Protein AF-0000000084551041 (afdb_homodimer)

Nearest PDB structures (foldseek):
  6t68-assembly1_B  TM=9.431E-01  e=1.988E-16  Trypanosoma brucei
  6t69-assembly1_A-2  TM=9.648E-01  e=5.785E-16  Toxoplasma gondii VEG
  8j07-assembly1_d  TM=9.384E-01  e=2.462E-16  Homo sapiens
  7jrj-assembly1_F  TM=8.925E-01  e=9.123E-12  Chlamydomonas reinhardtii
  7sqc-assembly1_7K  TM=9.530E-01  e=6.238E-11  Chlamydomonas reinhardtii

Structure (mmCIF, N/CA/C/O backbone):
data_AF-0000000084551041-model_v1
#
loop_
_entity.id
_entity.type
_entity.pdbx_description
1 polymer 'MORN repeat family protein'
#
loop_
_atom_site.group_PDB
_atom_site.id
_atom_site.type_symbol
_atom_site.label_atom_id
_atom_site.label_alt_id
_atom_site.label_comp_id
_atom_site.label_asym_id
_atom_site.label_entity_id
_atom_site.label_seq_id
_atom_site.pdbx_PDB_ins_code
_atom_site.Cartn_x
_atom_site.Cartn_y
_atom_site.Cartn_z
_atom_site.occupancy
_atom_site.B_iso_or_equiv
_atom_site.auth_seq_id
_atom_site.auth_comp_id
_atom_site.auth_asym_id
_atom_site.auth_atom_id
_atom_site.pdbx_PDB_model_num
ATOM 1 N N . MET A 1 1 ? 14.016 3.189 -18 1 44.22 1 MET A N 1
ATOM 2 C CA . MET A 1 1 ? 13.125 2.9 -16.875 1 44.22 1 MET A CA 1
ATOM 3 C C . MET A 1 1 ? 12.859 4.156 -16.047 1 44.22 1 MET A C 1
ATOM 5 O O . MET A 1 1 ? 13.789 4.891 -15.711 1 44.22 1 MET A O 1
ATOM 9 N N . LYS A 1 2 ? 11.75 4.738 -16.266 1 51.03 2 LYS A N 1
ATOM 10 C CA . LYS A 1 2 ? 11.492 6.113 -15.844 1 51.03 2 LYS A CA 1
ATOM 11 C C . LYS A 1 2 ? 11.688 6.27 -14.336 1 51.03 2 LYS A C 1
ATOM 13 O O . LYS A 1 2 ? 11.148 5.484 -13.555 1 51.03 2 LYS A O 1
ATOM 18 N N . ASN A 1 3 ? 12.75 6.918 -13.883 1 67.25 3 ASN A N 1
ATOM 19 C CA . ASN A 1 3 ? 13.023 7.297 -12.5 1 67.25 3 ASN A CA 1
ATOM 20 C C . ASN A 1 3 ? 11.805 7.945 -11.844 1 67.25 3 ASN A C 1
ATOM 22 O O . ASN A 1 3 ? 11.141 8.789 -12.453 1 67.25 3 ASN A O 1
ATOM 26 N N . ILE A 1 4 ? 11.406 7.289 -10.789 1 80.5 4 ILE A N 1
ATOM 27 C CA . ILE A 1 4 ? 10.258 7.895 -10.117 1 80.5 4 ILE A CA 1
ATOM 28 C C . ILE A 1 4 ? 10.648 9.266 -9.578 1 80.5 4 ILE A C 1
ATOM 30 O O . ILE A 1 4 ? 11.75 9.453 -9.055 1 80.5 4 ILE A O 1
ATOM 34 N N . ASN A 1 5 ? 9.867 10.234 -9.914 1 86 5 ASN A N 1
ATOM 35 C CA . ASN A 1 5 ? 10.055 11.594 -9.422 1 86 5 ASN A CA 1
ATOM 36 C C . ASN A 1 5 ? 9.148 11.891 -8.227 1 86 5 ASN A C 1
ATOM 38 O O . ASN A 1 5 ? 7.93 11.945 -8.375 1 86 5 ASN A O 1
ATOM 42 N N . ILE A 1 6 ? 9.789 12.016 -7.121 1 89.75 6 ILE A N 1
ATOM 43 C CA . ILE A 1 6 ? 9.062 12.391 -5.918 1 89.75 6 ILE A CA 1
ATOM 44 C C . ILE A 1 6 ? 9.227 13.883 -5.656 1 89.75 6 ILE A C 1
ATOM 46 O O . ILE A 1 6 ? 10.352 14.383 -5.578 1 89.75 6 ILE A O 1
ATOM 50 N N . LYS A 1 7 ? 8.156 14.539 -5.531 1 88.31 7 LYS A N 1
ATOM 51 C CA . LYS A 1 7 ? 8.227 15.984 -5.309 1 88.31 7 LYS A CA 1
ATOM 52 C C . LYS A 1 7 ? 8.797 16.297 -3.93 1 88.31 7 LYS A C 1
ATOM 54 O O . LYS A 1 7 ? 8.516 15.594 -2.959 1 88.31 7 LYS A O 1
ATOM 59 N N . LYS A 1 8 ? 9.508 17.375 -3.961 1 82.25 8 LYS A N 1
ATOM 60 C CA . LYS A 1 8 ? 9.992 17.875 -2.682 1 82.25 8 LYS A CA 1
ATOM 61 C C . LYS A 1 8 ? 8.891 18.594 -1.915 1 82.25 8 LYS A C 1
ATOM 63 O O . LYS A 1 8 ? 8.086 19.328 -2.508 1 82.25 8 LYS A O 1
ATOM 68 N N . LEU A 1 9 ? 8.891 18.312 -0.681 1 82.88 9 LEU A N 1
ATOM 69 C CA . LEU A 1 9 ? 7.91 18.953 0.182 1 82.88 9 LEU A CA 1
ATOM 70 C C . LEU A 1 9 ? 8.289 20.406 0.442 1 82.88 9 LEU A C 1
ATOM 72 O O . LEU A 1 9 ? 9.477 20.734 0.552 1 82.88 9 LEU A O 1
ATOM 76 N N . THR A 1 10 ? 7.305 21.219 0.363 1 72.69 10 THR A N 1
ATOM 77 C CA . THR A 1 10 ? 7.559 22.609 0.752 1 72.69 10 THR A CA 1
ATOM 78 C C . THR A 1 10 ? 7.941 22.688 2.227 1 72.69 10 THR A C 1
ATOM 80 O O . THR A 1 10 ? 7.324 22.031 3.072 1 72.69 10 THR A O 1
ATOM 83 N N . ASP A 1 11 ? 9.078 23.266 2.477 1 64.62 11 ASP A N 1
ATOM 84 C CA . ASP A 1 11 ? 9.57 23.438 3.842 1 64.62 11 ASP A CA 1
ATOM 85 C C . ASP A 1 11 ? 8.539 24.172 4.707 1 64.62 11 ASP A C 1
ATOM 87 O O . ASP A 1 11 ? 7.984 25.188 4.297 1 64.62 11 ASP A O 1
ATOM 91 N N . THR A 1 12 ? 7.934 23.453 5.641 1 60.28 12 THR A N 1
ATOM 92 C CA . THR A 1 12 ? 6.961 24.078 6.539 1 60.28 12 THR A CA 1
ATOM 93 C C . THR A 1 12 ? 7.664 24.906 7.602 1 60.28 12 THR A C 1
ATOM 95 O O . THR A 1 12 ? 7.074 25.234 8.633 1 60.28 12 THR A O 1
ATOM 98 N N . LYS A 1 13 ? 8.852 25.297 7.504 1 62.22 13 LYS A N 1
ATOM 99 C CA . LYS A 1 13 ? 9.453 26.062 8.594 1 62.22 13 LYS A CA 1
ATOM 100 C C . LYS A 1 13 ? 8.688 27.359 8.836 1 62.22 13 LYS A C 1
ATOM 102 O O . LYS A 1 13 ? 9.203 28.453 8.57 1 62.22 13 LYS A O 1
ATOM 107 N N . LEU A 1 14 ? 7.25 27.156 8.867 1 62.12 14 LEU A N 1
ATOM 108 C CA . LEU A 1 14 ? 6.426 28.281 9.297 1 62.12 14 LEU A CA 1
ATOM 109 C C . LEU A 1 14 ? 6.547 28.516 10.797 1 62.12 14 LEU A C 1
ATOM 111 O O . LEU A 1 14 ? 6.18 27.656 11.594 1 62.12 14 LEU A O 1
ATOM 115 N N . LYS A 1 15 ? 7.707 28.891 11.234 1 56.72 15 LYS A N 1
ATOM 116 C CA . LYS A 1 15 ? 7.898 29.109 12.664 1 56.72 15 LYS A CA 1
ATOM 117 C C . LYS A 1 15 ? 7.242 30.406 13.117 1 56.72 15 LYS A C 1
ATOM 119 O O . LYS A 1 15 ? 7.344 31.438 12.438 1 56.72 15 LYS A O 1
ATOM 124 N N . LEU A 1 16 ? 6.129 30.281 14.031 1 5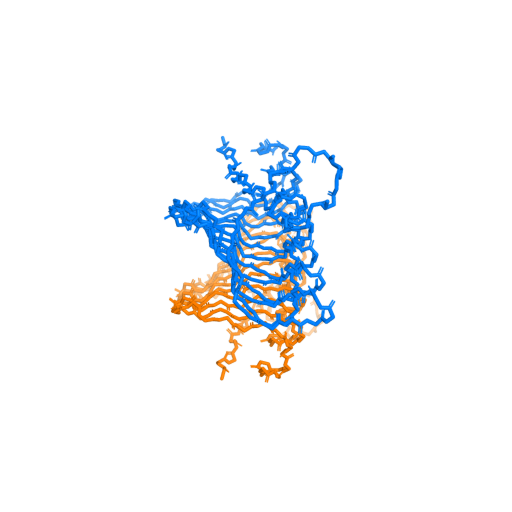3.28 16 LEU A N 1
ATOM 125 C CA . LEU A 1 16 ? 5.559 31.469 14.648 1 53.28 16 LEU A CA 1
ATOM 126 C C . LEU A 1 16 ? 6.59 32.188 15.516 1 53.28 16 LEU A C 1
ATOM 128 O O . LEU A 1 16 ? 6.488 33.375 15.75 1 53.28 16 LEU A O 1
ATOM 132 N N . THR A 1 17 ? 7.355 31.422 16.375 1 47.75 17 THR A N 1
ATOM 133 C CA . THR A 1 17 ? 8.109 32.094 17.422 1 47.75 17 THR A CA 1
ATOM 134 C C . THR A 1 17 ? 9.508 32.469 16.938 1 47.75 17 THR A C 1
ATOM 136 O O . THR A 1 17 ? 10.102 31.719 16.156 1 47.75 17 THR A O 1
ATOM 139 N N . ASN A 1 18 ? 9.812 33.781 17.062 1 41.47 18 ASN A N 1
ATOM 140 C CA . ASN A 1 18 ? 11.125 34.406 16.953 1 41.47 18 ASN A CA 1
ATOM 141 C C . ASN A 1 18 ? 12.195 33.594 17.672 1 41.47 18 ASN A C 1
ATOM 143 O O . ASN A 1 18 ? 12.945 34.125 18.484 1 41.47 18 ASN A O 1
ATOM 147 N N . ASN A 1 19 ? 12.023 32.531 18.219 1 44.88 19 ASN A N 1
ATOM 148 C CA . ASN A 1 19 ? 13.281 32.156 18.844 1 44.88 19 ASN A CA 1
ATOM 149 C C . ASN A 1 19 ? 14.438 32.156 17.859 1 44.88 19 ASN A C 1
ATOM 151 O O . ASN A 1 19 ? 14.336 31.609 16.766 1 44.88 19 ASN A O 1
ATOM 155 N N . LYS A 1 20 ? 15.375 33.125 18.062 1 43.88 20 LYS A N 1
ATOM 156 C CA . LYS A 1 20 ? 16.531 33.688 17.391 1 43.88 20 LYS A CA 1
ATOM 157 C C . LYS A 1 20 ? 17.297 32.625 16.609 1 43.88 20 LYS A C 1
ATOM 159 O O . LYS A 1 20 ? 18.422 32.875 16.172 1 43.88 20 LYS A O 1
ATOM 164 N N . LYS A 1 21 ? 17.25 31.453 16.703 1 43.34 21 LYS A N 1
ATOM 165 C CA . LYS A 1 21 ? 18.484 31.219 15.953 1 43.34 21 LYS A CA 1
ATOM 166 C C . LYS A 1 21 ? 18.406 31.844 14.562 1 43.34 21 LYS A C 1
ATOM 168 O O . LYS A 1 21 ? 19.25 32.656 14.203 1 43.34 21 LYS A O 1
ATOM 173 N N . VAL A 1 22 ? 18.844 31.188 13.406 1 41.84 22 VAL A N 1
ATOM 174 C CA . VAL A 1 22 ? 19.188 31.719 12.086 1 41.84 22 VAL A CA 1
ATOM 175 C C . VAL A 1 22 ? 17.984 32.438 11.5 1 41.84 22 VAL A C 1
ATOM 177 O O . VAL A 1 22 ? 16.859 32.281 11.977 1 41.84 22 VAL A O 1
ATOM 180 N N . GLU A 1 23 ? 18.125 33.094 10.172 1 41.5 23 GLU A N 1
ATOM 181 C CA . GLU A 1 23 ? 17.359 33.844 9.195 1 41.5 23 GLU A CA 1
ATOM 182 C C . GLU A 1 23 ? 15.961 33.25 9.023 1 41.5 23 GLU A C 1
ATOM 184 O O . GLU A 1 23 ? 15.656 32.688 7.984 1 41.5 23 GLU A O 1
ATOM 189 N N . GLU A 1 24 ? 15.555 32.562 10.023 1 47.88 24 GLU A N 1
ATOM 190 C CA . GLU A 1 24 ? 14.344 31.844 9.633 1 47.88 24 GLU A CA 1
ATOM 191 C C . GLU A 1 24 ? 13.164 32.781 9.461 1 47.88 24 GLU A C 1
ATOM 193 O O . GLU A 1 24 ? 13.086 33.812 10.141 1 47.88 24 GLU A O 1
ATOM 198 N N . HIS A 1 25 ? 12.492 32.812 8.328 1 48.62 25 HIS A N 1
ATOM 199 C CA . HIS A 1 25 ? 11.422 33.656 7.797 1 48.62 25 HIS A CA 1
ATOM 200 C C . HIS A 1 25 ? 10.32 33.844 8.828 1 48.62 25 HIS A C 1
ATOM 202 O O . HIS A 1 25 ? 9.703 32.875 9.281 1 48.62 25 HIS A O 1
ATOM 208 N N . VAL A 1 26 ? 10.617 34.719 9.852 1 54.28 26 VAL A N 1
ATOM 209 C CA . VAL A 1 26 ? 9.562 35.156 10.75 1 54.28 26 VAL A CA 1
ATOM 210 C C . VAL A 1 26 ? 8.305 35.5 9.945 1 54.28 26 VAL A C 1
ATOM 212 O O . VAL A 1 26 ? 8.352 36.344 9.047 1 54.28 26 VAL A O 1
ATOM 215 N N . HIS A 1 27 ? 7.391 34.531 9.688 1 61.59 27 HIS A N 1
ATOM 216 C CA . HIS A 1 27 ? 6.191 34.844 8.93 1 61.59 27 HIS A CA 1
ATOM 217 C C . HIS A 1 27 ? 5.172 35.594 9.781 1 61.59 27 HIS A C 1
ATOM 219 O O . HIS A 1 27 ? 4.938 35.219 10.938 1 61.59 27 HIS A O 1
ATOM 225 N N . THR A 1 28 ? 4.82 36.875 9.539 1 77.25 28 THR A N 1
ATOM 226 C CA . THR A 1 28 ? 3.779 37.719 10.094 1 77.25 28 THR A CA 1
ATOM 227 C C . THR A 1 28 ? 2.398 37.25 9.648 1 77.25 28 THR A C 1
ATOM 229 O O . THR A 1 28 ? 2.271 36.562 8.625 1 77.25 28 THR A O 1
ATOM 232 N N . GLY A 1 29 ? 1.477 37.281 10.688 1 87.25 29 GLY A N 1
ATOM 233 C CA . GLY A 1 29 ? 0.093 36.938 10.398 1 87.25 29 GLY A CA 1
ATOM 234 C C . GLY A 1 29 ? -0.854 37.281 11.539 1 87.25 29 GLY A C 1
ATOM 235 O O . GLY A 1 29 ? -0.515 38.062 12.43 1 87.25 29 GLY A O 1
ATOM 236 N N . VAL A 1 30 ? -2.045 36.906 11.328 1 92.56 30 VAL A N 1
ATOM 237 C CA . VAL A 1 30 ? -3.096 37.156 12.312 1 92.56 30 VAL A CA 1
ATOM 238 C C . VAL A 1 30 ? -3.588 35.812 12.875 1 92.56 30 VAL A C 1
ATOM 240 O O . VAL A 1 30 ? -3.811 34.875 12.133 1 92.56 30 VAL A O 1
ATOM 243 N N . TYR A 1 31 ? -3.604 35.781 14.156 1 93.56 31 TYR A N 1
ATOM 244 C CA . TYR A 1 31 ? -4.109 34.594 14.844 1 93.56 31 TYR A CA 1
ATOM 245 C C . TYR A 1 31 ? -5.48 34.875 15.453 1 93.56 31 TYR A C 1
ATOM 247 O O . TYR A 1 31 ? -5.719 35.938 16.031 1 93.56 31 TYR A O 1
ATOM 255 N N . GLU A 1 32 ? -6.445 34.031 15.266 1 96.56 32 GLU A N 1
ATOM 256 C CA . GLU A 1 32 ? -7.75 34 15.922 1 96.56 32 GLU A CA 1
ATOM 257 C C . GLU A 1 32 ? -8.008 32.656 16.578 1 96.56 32 GLU A C 1
ATOM 259 O O . GLU A 1 32 ? -8.133 31.641 15.891 1 96.56 32 GLU A O 1
ATOM 264 N N . GLY A 1 33 ? -8.047 32.656 17.875 1 96.88 33 GLY A N 1
ATOM 265 C CA . GLY A 1 33 ? -8.297 31.406 18.562 1 96.88 33 GLY A CA 1
ATOM 266 C C . GLY A 1 33 ? -7.988 31.469 20.047 1 96.88 33 GLY A C 1
ATOM 267 O O . GLY A 1 33 ? -7.922 32.562 20.625 1 96.88 33 GLY A O 1
ATOM 268 N N . GLU A 1 34 ? -7.859 30.359 20.641 1 96.5 34 GLU A N 1
ATOM 269 C CA . GLU A 1 34 ? -7.656 30.25 22.094 1 96.5 34 GLU A CA 1
ATOM 270 C C . GLU A 1 34 ? -6.207 30.531 22.469 1 96.5 34 GLU A C 1
ATOM 272 O O . GLU A 1 34 ? -5.297 30.328 21.656 1 96.5 34 GLU A O 1
ATOM 277 N N . ARG A 1 35 ? -6.02 31.047 23.641 1 95.12 35 ARG A N 1
ATOM 278 C CA . ARG A 1 35 ? -4.699 31.297 24.203 1 95.12 35 ARG A CA 1
ATOM 279 C C . ARG A 1 35 ? -4.621 30.797 25.641 1 95.12 35 ARG A C 1
ATOM 281 O O . ARG A 1 35 ? -5.641 30.703 26.328 1 95.12 35 ARG A O 1
ATOM 288 N N . LYS A 1 36 ? -3.477 30.5 25.969 1 96.06 36 LYS A N 1
ATOM 289 C CA . LYS A 1 36 ? -3.18 30.094 27.344 1 96.06 36 LYS A CA 1
ATOM 290 C C . LYS A 1 36 ? -1.846 30.688 27.812 1 96.06 36 LYS A C 1
ATOM 292 O O . LYS A 1 36 ? -0.821 30.5 27.141 1 96.06 36 LYS A O 1
ATOM 297 N N . ASP A 1 37 ? -1.912 31.422 28.938 1 95.25 37 ASP A N 1
ATOM 298 C CA . ASP A 1 37 ? -0.723 32.031 29.531 1 95.25 37 ASP A CA 1
ATOM 299 C C . ASP A 1 37 ? 0.022 32.875 28.5 1 95.25 37 ASP A C 1
ATOM 301 O O . ASP A 1 37 ? 1.242 32.781 28.359 1 95.25 37 ASP A O 1
ATOM 305 N N . GLY A 1 38 ? -0.698 33.594 27.625 1 93.19 38 GLY A N 1
ATOM 306 C CA . GLY A 1 38 ? -0.142 34.531 26.672 1 93.19 38 GLY A CA 1
ATOM 307 C C . GLY A 1 38 ? 0.347 33.875 25.391 1 93.19 38 GLY A C 1
ATOM 308 O O . GLY A 1 38 ? 0.769 34.594 24.469 1 93.19 38 GLY A O 1
ATOM 309 N N . LYS A 1 39 ? 0.163 32.625 25.375 1 94.38 39 LYS A N 1
ATOM 310 C CA . LYS A 1 39 ? 0.635 31.891 24.188 1 94.38 39 LYS A CA 1
ATOM 311 C C . LYS A 1 39 ? -0.534 31.328 23.391 1 94.38 39 LYS A C 1
ATOM 313 O O . LYS A 1 39 ? -1.604 31.062 23.938 1 94.38 39 LYS A O 1
ATOM 318 N N . ILE A 1 40 ? -0.31 31.234 22.109 1 92.5 40 ILE A N 1
ATOM 319 C CA . ILE A 1 40 ? -1.308 30.578 21.266 1 92.5 40 ILE A CA 1
ATOM 320 C C . ILE A 1 40 ? -1.493 29.125 21.703 1 92.5 40 ILE A C 1
ATOM 322 O O . ILE A 1 40 ? -0.516 28.406 21.906 1 92.5 40 ILE A O 1
ATOM 326 N N . HIS A 1 41 ? -2.639 28.641 21.984 1 96 41 HIS A N 1
ATOM 327 C CA . HIS A 1 41 ? -2.984 27.328 22.516 1 96 41 HIS A CA 1
ATOM 328 C C . HIS A 1 41 ? -4.426 26.969 22.188 1 96 41 HIS A C 1
ATOM 330 O O . HIS A 1 41 ? -5.277 27.844 22.047 1 96 41 HIS A O 1
ATOM 336 N N . GLY A 1 42 ? -4.633 25.609 22.094 1 97.06 42 GLY A N 1
ATOM 337 C CA . GLY A 1 42 ? -5.98 25.172 21.766 1 97.06 42 GLY A CA 1
ATOM 338 C C . GLY A 1 42 ? -6.293 25.266 20.281 1 97.06 42 GLY A C 1
ATOM 339 O O . GLY A 1 42 ? -5.414 25.062 19.438 1 97.06 42 GLY A O 1
ATOM 340 N N . TYR A 1 43 ? -7.551 25.422 19.953 1 97.5 43 TYR A N 1
ATOM 341 C CA . TYR A 1 43 ? -7.957 25.469 18.562 1 97.5 43 TYR A CA 1
ATOM 342 C C . TYR A 1 43 ? -7.941 26.906 18.031 1 97.5 43 TYR A C 1
ATOM 344 O O . TYR A 1 43 ? -8.359 27.828 18.734 1 97.5 43 TYR A O 1
ATOM 352 N N . GLY A 1 44 ? -7.441 27.125 16.781 1 97.31 44 GLY A N 1
ATOM 353 C CA . GLY A 1 44 ? -7.406 28.469 16.219 1 97.31 44 GLY A CA 1
ATOM 354 C C . GLY A 1 44 ? -6.973 28.484 14.766 1 97.31 44 GLY A C 1
ATOM 355 O O . GLY A 1 44 ? -6.676 27.438 14.188 1 97.31 44 GLY A O 1
ATOM 356 N N . THR A 1 45 ? -7.047 29.609 14.234 1 97.12 45 THR A N 1
ATOM 357 C CA . THR A 1 45 ? -6.668 29.859 12.852 1 97.12 45 THR A CA 1
ATOM 358 C C . THR A 1 45 ? -5.547 30.891 12.773 1 97.12 45 THR A C 1
ATOM 360 O O . THR A 1 45 ? -5.633 31.953 13.391 1 97.12 45 THR A O 1
ATOM 363 N N . TYR A 1 46 ? -4.484 30.531 12.156 1 94.75 46 TYR A N 1
ATOM 364 C CA . TYR A 1 46 ? -3.443 31.5 11.828 1 94.75 46 TYR A CA 1
ATOM 365 C C . TYR A 1 46 ? -3.406 31.781 10.328 1 94.75 46 TYR A C 1
ATOM 367 O O . TYR A 1 46 ? -3.258 30.859 9.531 1 94.75 46 TYR A O 1
ATOM 375 N N . THR A 1 47 ? -3.582 33 10.008 1 94.69 47 THR A N 1
ATOM 376 C CA . THR A 1 47 ? -3.484 33.406 8.617 1 94.69 47 THR A CA 1
ATOM 377 C C . THR A 1 47 ? -2.203 34.219 8.383 1 94.69 47 THR A C 1
ATOM 379 O O . THR A 1 47 ? -2.047 35.312 8.914 1 94.69 47 THR A O 1
ATOM 382 N N . TYR A 1 48 ? -1.349 33.656 7.594 1 89.5 48 TYR A N 1
ATOM 383 C CA . TYR A 1 48 ? -0.075 34.312 7.293 1 89.5 48 TYR A CA 1
ATOM 384 C C . TYR A 1 48 ? -0.25 35.406 6.238 1 89.5 48 TYR A C 1
ATOM 386 O O . TYR A 1 48 ? -1.183 35.344 5.434 1 89.5 48 TYR A O 1
ATOM 394 N N . THR A 1 49 ? 0.698 36.312 6.258 1 88.69 49 THR A N 1
ATOM 395 C CA . THR A 1 49 ? 0.601 37.438 5.34 1 88.69 49 THR A CA 1
ATOM 396 C C . THR A 1 49 ? 0.777 36.969 3.895 1 88.69 49 THR A C 1
ATOM 398 O O . THR A 1 49 ? 0.266 37.625 2.971 1 88.69 49 THR A O 1
ATOM 401 N N . ASN A 1 50 ? 1.46 35.906 3.664 1 86.88 50 ASN A N 1
ATOM 402 C CA . ASN A 1 50 ? 1.7 35.406 2.309 1 86.88 50 ASN A CA 1
ATOM 403 C C . ASN A 1 50 ? 0.514 34.594 1.781 1 86.88 50 ASN A C 1
ATOM 405 O O . ASN A 1 50 ? 0.549 34.094 0.655 1 86.88 50 ASN A O 1
ATOM 409 N N . GLY A 1 51 ? -0.452 34.438 2.602 1 90.25 51 GLY A N 1
ATOM 410 C CA . GLY A 1 51 ? -1.648 33.75 2.152 1 90.25 51 GLY A CA 1
ATOM 411 C C . GLY A 1 51 ? -1.753 32.344 2.686 1 90.25 51 GLY A C 1
ATOM 412 O O . GLY A 1 51 ? -2.809 31.703 2.588 1 90.25 51 GLY A O 1
ATOM 413 N N . THR A 1 52 ? -0.698 31.875 3.289 1 92.62 52 THR A N 1
ATOM 414 C CA . THR A 1 52 ? -0.731 30.578 3.932 1 92.62 52 THR A CA 1
ATOM 415 C C . THR A 1 52 ? -1.616 30.594 5.172 1 92.62 52 THR A C 1
ATOM 417 O O . THR A 1 52 ? -1.645 31.594 5.898 1 92.62 52 THR A O 1
ATOM 420 N N . LYS A 1 53 ? -2.369 29.484 5.375 1 94.69 53 LYS A N 1
ATOM 421 C CA . LYS A 1 53 ? -3.309 29.453 6.492 1 94.69 53 LYS A CA 1
ATOM 422 C C . LYS A 1 53 ? -3.244 28.125 7.23 1 94.69 53 LYS A C 1
ATOM 424 O O . LYS A 1 53 ? -3.227 27.062 6.602 1 94.69 53 LYS A O 1
ATOM 429 N N . TYR A 1 54 ? -3.125 28.25 8.539 1 95.38 54 TYR A N 1
ATOM 430 C CA . TYR A 1 54 ? -3.229 27.047 9.367 1 95.38 54 TYR A CA 1
ATOM 431 C C . TYR A 1 54 ? -4.48 27.094 10.234 1 95.38 54 TYR A C 1
ATOM 433 O O . TYR A 1 54 ? -4.738 28.094 10.906 1 95.38 54 TYR A O 1
ATOM 441 N N . VAL A 1 55 ? -5.309 26.094 10.164 1 96.44 55 VAL A N 1
ATOM 442 C CA . VAL A 1 55 ? -6.477 25.906 11.016 1 96.44 55 VAL A CA 1
ATOM 443 C C . VAL A 1 55 ? -6.344 24.609 11.797 1 96.44 55 VAL A C 1
ATOM 445 O O . VAL A 1 55 ? -6.273 23.516 11.211 1 96.44 55 VAL A O 1
ATOM 448 N N . GLY A 1 56 ? -6.285 24.734 13.102 1 96.56 56 GLY A N 1
ATOM 449 C CA . GLY A 1 56 ? -6.148 23.531 13.898 1 96.56 56 GLY A CA 1
ATOM 450 C C . GLY A 1 56 ? -5.688 23.812 15.32 1 96.56 56 GLY A C 1
ATOM 451 O O . GLY A 1 56 ? -5.914 24.891 15.852 1 96.56 56 GLY A O 1
ATOM 452 N N . TYR A 1 57 ? -5.164 22.797 15.898 1 97.06 57 TYR A N 1
ATOM 453 C CA . TYR A 1 57 ? -4.777 22.875 17.297 1 97.06 57 TYR A CA 1
ATOM 454 C C . TYR A 1 57 ? -3.363 23.422 17.453 1 97.06 57 TYR A C 1
ATOM 456 O O . TYR A 1 57 ? -2.496 23.141 16.609 1 97.06 57 TYR A O 1
ATOM 464 N N . TRP A 1 58 ? -3.191 24.156 18.469 1 95.81 58 TRP A N 1
ATOM 465 C CA . TRP A 1 58 ? -1.922 24.766 18.828 1 95.81 58 TRP A CA 1
ATOM 466 C C . TRP A 1 58 ? -1.517 24.391 20.25 1 95.81 58 TRP A C 1
ATOM 468 O O . TRP A 1 58 ? -2.373 24.156 21.094 1 95.81 58 TRP A O 1
ATOM 478 N N . LYS A 1 59 ? -0.2 24.359 20.453 1 96.31 59 LYS A N 1
ATOM 479 C CA . LYS A 1 59 ? 0.382 24.188 21.781 1 96.31 59 LYS A CA 1
ATOM 480 C C . LYS A 1 59 ? 1.643 25.047 21.938 1 96.31 59 LYS A C 1
ATOM 482 O O . LYS A 1 59 ? 2.594 24.891 21.156 1 96.31 59 LYS A O 1
ATOM 487 N N . GLU A 1 60 ? 1.597 25.969 22.891 1 93.75 60 GLU A N 1
ATOM 488 C CA . GLU A 1 60 ? 2.752 26.812 23.203 1 93.75 60 GLU A CA 1
ATOM 489 C C . GLU A 1 60 ? 3.299 27.484 21.953 1 93.75 60 GLU A C 1
ATOM 491 O O . GLU A 1 60 ? 4.488 27.391 21.656 1 93.75 60 GLU A O 1
ATOM 496 N N . ASN A 1 61 ? 2.463 28.031 21.172 1 92.06 61 ASN A N 1
ATOM 497 C CA . ASN A 1 61 ? 2.76 28.844 20 1 92.06 61 ASN A CA 1
ATOM 498 C C . ASN A 1 61 ? 3.158 27.984 18.812 1 92.06 61 ASN A C 1
ATOM 500 O O . ASN A 1 61 ? 3.658 28.484 17.797 1 92.06 61 ASN A O 1
ATOM 504 N N . THR A 1 62 ? 2.969 26.641 18.891 1 93.38 62 THR A N 1
ATOM 505 C CA . THR A 1 62 ? 3.316 25.781 17.781 1 93.38 62 THR A CA 1
ATOM 506 C C . THR A 1 62 ? 2.092 25.016 17.281 1 93.38 62 THR A C 1
ATOM 508 O O . THR A 1 62 ? 1.188 24.703 18.062 1 93.38 62 THR A O 1
ATOM 511 N N . MET A 1 63 ? 2.088 24.766 15.969 1 93.94 63 MET A N 1
ATOM 512 C CA . MET A 1 63 ? 1.092 23.828 15.453 1 93.94 63 MET A CA 1
ATOM 513 C C . MET A 1 63 ? 1.236 22.469 16.109 1 93.94 63 MET A C 1
ATOM 515 O O . MET A 1 63 ? 2.338 21.906 16.156 1 93.94 63 MET A O 1
ATOM 519 N N . HIS A 1 64 ? 0.249 21.906 16.641 1 95.38 64 HIS A N 1
ATOM 520 C CA . HIS A 1 64 ? 0.257 20.672 17.406 1 95.38 64 HIS A CA 1
ATOM 521 C C . HIS A 1 64 ? -1.104 19.984 17.359 1 95.38 64 HIS A C 1
ATOM 523 O O . HIS A 1 64 ? -2.143 20.656 17.422 1 95.38 64 HIS A O 1
ATOM 529 N N . GLY A 1 65 ? -1.044 18.625 17.375 1 95.25 65 GLY A N 1
ATOM 530 C CA . GLY A 1 65 ? -2.303 17.906 17.219 1 95.25 65 GLY A CA 1
ATOM 531 C C . GLY A 1 65 ? -2.797 17.859 15.789 1 95.25 65 GLY A C 1
ATOM 532 O O . GLY A 1 65 ? -2.002 17.719 14.859 1 95.25 65 GLY A O 1
ATOM 533 N N . GLU A 1 66 ? -4.086 17.922 15.633 1 94.88 66 GLU A N 1
ATOM 534 C CA . GLU A 1 66 ? -4.641 17.844 14.289 1 94.88 66 GLU A CA 1
ATOM 535 C C . GLU A 1 66 ? -4.832 19.234 13.688 1 94.88 66 GLU A C 1
ATOM 537 O O . GLU A 1 66 ? -5.219 20.172 14.391 1 94.88 66 GLU A O 1
ATOM 542 N N . GLY A 1 67 ? -4.59 19.328 12.375 1 95.25 67 GLY A N 1
ATOM 543 C CA . GLY A 1 67 ? -4.789 20.609 11.727 1 95.25 67 GLY A CA 1
ATOM 544 C C . GLY A 1 67 ? -4.613 20.547 10.219 1 95.25 67 GLY A C 1
ATOM 545 O O . GLY A 1 67 ? -4.184 19.516 9.68 1 95.25 67 GLY A O 1
ATOM 546 N N . THR A 1 68 ? -5 21.594 9.617 1 95.12 68 THR A N 1
ATOM 547 C CA . THR A 1 68 ? -4.883 21.766 8.172 1 95.12 68 THR A CA 1
ATOM 548 C C . THR A 1 68 ? -4.02 22.984 7.844 1 95.12 68 THR A C 1
ATOM 550 O O . THR A 1 68 ? -4.281 24.078 8.328 1 95.12 68 THR A O 1
ATOM 553 N N . LEU A 1 69 ? -3.035 22.781 7.102 1 95.5 69 LEU A N 1
ATOM 554 C CA . LEU A 1 69 ? -2.232 23.875 6.543 1 95.5 69 LEU A CA 1
ATOM 555 C C . LEU A 1 69 ? -2.463 24 5.039 1 95.5 69 LEU A C 1
ATOM 557 O O . LEU A 1 69 ? -2.262 23.031 4.293 1 95.5 69 LEU A O 1
ATOM 561 N N . THR A 1 70 ? -2.859 25.109 4.664 1 95 70 THR A N 1
ATOM 562 C CA . THR A 1 70 ? -3.047 25.422 3.252 1 95 70 THR A CA 1
ATOM 563 C C . THR A 1 70 ? -2.074 26.516 2.803 1 95 70 THR A C 1
ATOM 565 O O . THR A 1 70 ? -2.131 27.641 3.289 1 95 70 THR A O 1
ATOM 568 N N . TRP A 1 71 ? -1.223 26.172 1.842 1 93.5 71 TRP A N 1
ATOM 569 C CA . TRP A 1 71 ? -0.248 27.141 1.333 1 93.5 71 TRP A CA 1
ATOM 570 C C . TRP A 1 71 ? -0.873 28.031 0.273 1 93.5 71 TRP A C 1
ATOM 572 O O . TRP A 1 71 ? -1.876 27.672 -0.346 1 93.5 71 TRP A O 1
ATOM 582 N N . ALA A 1 72 ? -0.251 29.141 0.107 1 90.62 72 ALA A N 1
ATOM 583 C CA . ALA A 1 72 ? -0.743 30.125 -0.861 1 90.62 72 ALA A CA 1
ATOM 584 C C . ALA A 1 72 ? -0.787 29.531 -2.266 1 90.62 72 ALA A C 1
ATOM 586 O O . ALA A 1 72 ? -1.666 29.859 -3.062 1 90.62 72 ALA A O 1
ATOM 587 N N . ASN A 1 73 ? 0.132 28.656 -2.578 1 91.81 73 ASN A N 1
ATOM 588 C CA . ASN A 1 73 ? 0.227 28.078 -3.914 1 91.81 73 ASN A CA 1
ATOM 589 C C . ASN A 1 73 ? -0.785 26.953 -4.109 1 91.81 73 ASN A C 1
ATOM 591 O O . ASN A 1 73 ? -0.833 26.328 -5.176 1 91.81 73 ASN A O 1
ATOM 595 N N . GLY A 1 74 ? -1.492 26.625 -3.104 1 93.19 74 GLY A N 1
ATOM 596 C CA . GLY A 1 74 ? -2.551 25.641 -3.242 1 93.19 74 GLY A CA 1
ATOM 597 C C . GLY A 1 74 ? -2.186 24.281 -2.658 1 93.19 74 GLY A C 1
ATOM 598 O O . GLY A 1 74 ? -3.035 23.406 -2.555 1 93.19 74 GLY A O 1
ATOM 599 N N . GLU A 1 75 ? -0.961 24.094 -2.238 1 94.5 75 GLU A N 1
ATOM 600 C CA . GLU A 1 75 ? -0.603 22.891 -1.503 1 94.5 75 GLU A CA 1
ATOM 601 C C . GLU A 1 75 ? -1.321 22.828 -0.158 1 94.5 75 GLU A C 1
ATOM 603 O O . GLU A 1 75 ? -1.628 23.859 0.436 1 94.5 75 GLU A O 1
ATOM 608 N N . LYS A 1 76 ? -1.535 21.609 0.247 1 94.12 76 LYS A N 1
ATOM 609 C CA . LYS A 1 76 ? -2.301 21.453 1.479 1 94.12 76 LYS A CA 1
ATOM 610 C C . LYS A 1 76 ? -1.842 20.219 2.248 1 94.12 76 LYS A C 1
ATOM 612 O O . LYS A 1 76 ? -1.573 19.172 1.651 1 94.12 76 LYS A O 1
ATOM 617 N N . TYR A 1 77 ? -1.76 20.406 3.537 1 95.38 77 TYR A N 1
ATOM 618 C CA . TYR A 1 77 ? -1.536 19.281 4.434 1 95.38 77 TYR A CA 1
ATOM 619 C C . TYR A 1 77 ? -2.635 19.188 5.488 1 95.38 77 TYR A C 1
ATOM 621 O O . TYR A 1 77 ? -2.938 20.188 6.156 1 95.38 77 TYR A O 1
ATOM 629 N N . ILE A 1 78 ? -3.229 18.062 5.582 1 94.75 78 ILE A N 1
ATOM 630 C CA . ILE A 1 78 ? -4.207 17.75 6.617 1 94.75 78 ILE A CA 1
ATOM 631 C C . ILE A 1 78 ? -3.721 16.562 7.445 1 94.75 78 ILE A C 1
ATOM 633 O O . ILE A 1 78 ? -3.49 15.484 6.906 1 94.75 78 ILE A O 1
ATOM 637 N N . GLY A 1 79 ? -3.545 16.812 8.773 1 95.12 79 GLY A N 1
ATOM 638 C CA . GLY A 1 79 ? -3.072 15.695 9.594 1 95.12 79 GLY A CA 1
ATOM 639 C C . GLY A 1 79 ? -2.564 16.141 10.953 1 95.12 79 GLY A C 1
ATOM 640 O O . GLY A 1 79 ? -3.01 17.156 11.492 1 95.12 79 GLY A O 1
ATOM 641 N N . SER A 1 80 ? -1.733 15.258 11.445 1 95.88 80 SER A N 1
ATOM 642 C CA . SER A 1 80 ? -1.207 15.508 12.781 1 95.88 80 SER A CA 1
ATOM 643 C C . SER A 1 80 ? 0.06 16.359 12.727 1 95.88 80 SER A C 1
ATOM 645 O O . SER A 1 80 ? 0.856 16.234 11.797 1 95.88 80 SER A O 1
ATOM 647 N N . TRP A 1 81 ? 0.192 17.172 13.711 1 95.5 81 TRP A N 1
ATOM 648 C CA . TRP A 1 81 ? 1.337 18.062 13.875 1 95.5 81 TRP A CA 1
ATOM 649 C C . TRP A 1 81 ? 1.988 17.875 15.242 1 95.5 81 TRP A C 1
ATOM 651 O O . TRP A 1 81 ? 1.305 17.578 16.234 1 95.5 81 TRP A O 1
ATOM 661 N N . LYS A 1 82 ? 3.25 18.016 15.25 1 95.5 82 LYS A N 1
ATOM 662 C CA . LYS A 1 82 ? 4.031 18.062 16.484 1 95.5 82 LYS A CA 1
ATOM 663 C C . LYS A 1 82 ? 5.117 19.125 16.406 1 95.5 82 LYS A C 1
ATOM 665 O O . LYS A 1 82 ? 6.051 19.016 15.609 1 95.5 82 LYS A O 1
ATOM 670 N N . ASP A 1 83 ? 4.934 20.188 17.188 1 93 83 ASP A N 1
ATOM 671 C CA . ASP A 1 83 ? 5.906 21.266 17.266 1 93 83 ASP A CA 1
ATOM 672 C C . ASP A 1 83 ? 6.199 21.844 15.875 1 93 83 ASP A C 1
ATOM 674 O O . ASP A 1 83 ? 7.359 21.953 15.469 1 93 83 ASP A O 1
ATOM 678 N N . ASP A 1 84 ? 5.168 22.094 15.125 1 92.31 84 ASP A N 1
ATOM 679 C CA . ASP A 1 84 ? 5.168 22.781 13.844 1 92.31 84 ASP A CA 1
ATOM 680 C C . ASP A 1 84 ? 5.574 21.844 12.711 1 92.31 84 ASP A C 1
ATOM 682 O O . ASP A 1 84 ? 5.77 22.281 11.578 1 92.31 84 ASP A O 1
ATOM 686 N N . GLU A 1 85 ? 5.766 20.594 13.016 1 94.19 85 GLU A N 1
ATOM 687 C CA . GLU A 1 85 ? 6.164 19.641 11.984 1 94.19 85 GLU A CA 1
ATOM 688 C C . GLU A 1 85 ? 5.074 18.594 11.742 1 94.19 85 GLU A C 1
ATOM 690 O O . GLU A 1 85 ? 4.402 18.156 12.68 1 94.19 85 GLU A O 1
ATOM 695 N N . LYS A 1 86 ? 4.984 18.234 10.516 1 95.12 86 LYS A N 1
ATOM 696 C CA . LYS A 1 86 ? 4.062 17.141 10.211 1 95.12 86 LYS A CA 1
ATOM 697 C C . LYS A 1 86 ? 4.453 15.867 10.953 1 95.12 86 LYS A C 1
ATOM 699 O O . LYS A 1 86 ? 5.637 15.531 11.047 1 95.12 86 LYS A O 1
ATOM 704 N N . TYR A 1 87 ? 3.504 15.164 11.453 1 95.56 87 TYR A N 1
ATOM 705 C CA . TYR A 1 87 ? 3.717 14.008 12.32 1 95.56 87 TYR A CA 1
ATOM 706 C C . TYR A 1 87 ? 2.537 13.047 12.25 1 95.56 87 TYR A C 1
ATOM 708 O O . TYR A 1 87 ? 1.401 13.469 12.008 1 95.56 87 TYR A O 1
ATOM 716 N N . GLY A 1 88 ? 2.848 11.773 12.43 1 95.69 88 GLY A N 1
ATOM 717 C CA . GLY A 1 88 ? 1.747 10.82 12.461 1 95.69 88 GLY A CA 1
ATOM 718 C C . GLY A 1 88 ? 1.122 10.594 11.094 1 95.69 88 GLY A C 1
ATOM 719 O O . GLY A 1 88 ? 1.829 10.359 10.117 1 95.69 88 GLY A O 1
ATOM 720 N N . TYR A 1 89 ? -0.179 10.625 11.078 1 96.31 89 TYR A N 1
ATOM 721 C CA . TYR A 1 89 ? -0.893 10.398 9.828 1 96.31 89 TYR A CA 1
ATOM 722 C C .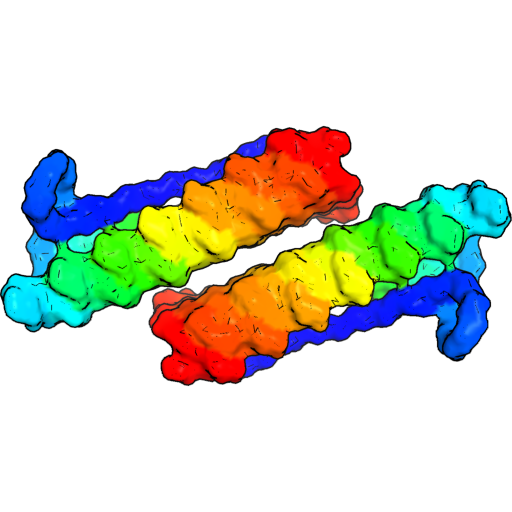 TYR A 1 89 ? -1.269 11.727 9.164 1 96.31 89 TYR A C 1
ATOM 724 O O . TYR A 1 89 ? -1.637 12.68 9.852 1 96.31 89 TYR A O 1
ATOM 732 N N . GLY A 1 90 ? -1.245 11.703 7.824 1 95.25 90 GLY A N 1
ATOM 733 C CA . GLY A 1 90 ? -1.673 12.906 7.125 1 95.25 90 GLY A CA 1
ATOM 734 C C . GLY A 1 90 ? -1.717 12.734 5.621 1 95.25 90 GLY A C 1
ATOM 735 O O . GLY A 1 90 ? -1.211 11.742 5.086 1 95.25 90 GLY A O 1
ATOM 736 N N . ILE A 1 91 ? -2.338 13.664 5.016 1 94.69 91 ILE A N 1
ATOM 737 C CA . ILE A 1 91 ? -2.398 13.734 3.559 1 94.69 91 ILE A CA 1
ATOM 738 C C . ILE A 1 91 ? -1.828 15.07 3.082 1 94.69 91 ILE A C 1
ATOM 740 O O . ILE A 1 91 ? -2.146 16.125 3.639 1 94.69 91 ILE A O 1
ATOM 744 N N . TYR A 1 92 ? -1.002 14.93 2.178 1 95.19 92 TYR A N 1
ATOM 745 C CA . TYR A 1 92 ? -0.454 16.078 1.475 1 95.19 92 TYR A CA 1
ATOM 746 C C . TYR A 1 92 ? -0.918 16.109 0.023 1 95.19 92 TYR A C 1
ATOM 748 O O . TYR A 1 92 ? -0.784 15.117 -0.696 1 95.19 92 TYR A O 1
ATOM 756 N N . THR A 1 93 ? -1.42 17.234 -0.402 1 94 93 THR A N 1
ATOM 757 C CA . THR A 1 93 ? -1.924 17.328 -1.768 1 94 93 THR A CA 1
ATOM 758 C C . THR A 1 93 ? -1.29 18.516 -2.498 1 94 93 THR A C 1
ATOM 760 O O . THR A 1 93 ? -1.071 19.562 -1.907 1 94 93 THR A O 1
ATOM 763 N N . TRP A 1 94 ? -1.013 18.312 -3.742 1 94.62 94 TRP A N 1
ATOM 764 C CA . TRP A 1 94 ? -0.562 19.359 -4.652 1 94.62 94 TRP A CA 1
ATOM 765 C C . TRP A 1 94 ? -1.685 19.781 -5.594 1 94.62 94 TRP A C 1
ATOM 767 O O . TRP A 1 94 ? -2.621 19.016 -5.836 1 94.62 94 TRP A O 1
ATOM 777 N N . PRO A 1 95 ? -1.587 20.969 -6.109 1 94 95 PRO A N 1
ATOM 778 C CA . PRO A 1 95 ? -2.666 21.484 -6.957 1 94 95 PRO A CA 1
ATOM 779 C C . PRO A 1 95 ? -2.861 20.672 -8.227 1 94 95 PRO A C 1
ATOM 781 O O . PRO A 1 95 ? -3.947 20.688 -8.812 1 94 95 PRO A O 1
ATOM 784 N N . ASP A 1 96 ? -1.877 19.984 -8.695 1 94.44 96 ASP A N 1
ATOM 785 C CA . ASP A 1 96 ? -1.978 19.234 -9.945 1 94.44 96 ASP A CA 1
ATOM 786 C C . ASP A 1 96 ? -2.59 17.859 -9.711 1 94.44 96 ASP A C 1
ATOM 788 O O . ASP A 1 96 ? -2.693 17.047 -10.641 1 94.44 96 ASP A O 1
ATOM 792 N N . GLY A 1 97 ? -2.906 17.594 -8.516 1 91.31 97 GLY A N 1
ATOM 793 C CA . GLY A 1 97 ? -3.576 16.344 -8.211 1 91.31 97 GLY A CA 1
ATOM 794 C C . GLY A 1 97 ? -2.654 15.305 -7.582 1 91.31 97 GLY A C 1
ATOM 795 O O . GLY A 1 97 ? -3.115 14.289 -7.066 1 91.31 97 GLY A O 1
ATOM 796 N N . GLU A 1 98 ? -1.398 15.555 -7.578 1 94.5 98 GLU A N 1
ATOM 797 C CA . GLU A 1 98 ? -0.454 14.688 -6.887 1 94.5 98 GLU A CA 1
ATOM 798 C C . GLU A 1 98 ? -0.659 14.734 -5.375 1 94.5 98 GLU A C 1
ATOM 800 O O . GLU A 1 98 ? -1.085 15.758 -4.836 1 94.5 98 GLU A O 1
ATOM 805 N N . SER A 1 99 ? -0.395 13.562 -4.75 1 93.88 99 SER A N 1
ATOM 806 C CA . SER A 1 99 ? -0.649 13.531 -3.314 1 93.88 99 SER A CA 1
ATOM 807 C C . SER A 1 99 ? 0.155 12.43 -2.637 1 93.88 99 SER A C 1
ATOM 809 O O . SER A 1 99 ? 0.643 11.508 -3.301 1 93.88 99 SER A O 1
ATOM 811 N N . TYR A 1 100 ? 0.293 12.633 -1.404 1 96 100 TYR A N 1
ATOM 812 C CA . TYR A 1 100 ? 0.823 11.602 -0.516 1 96 100 TYR A CA 1
ATOM 813 C C . TYR A 1 100 ? -0.078 11.414 0.699 1 96 100 TYR A C 1
ATOM 815 O O . TYR A 1 100 ? -0.471 12.391 1.345 1 96 100 TYR A O 1
ATOM 823 N N . VAL A 1 101 ? -0.4 10.219 0.98 1 93.88 101 VAL A N 1
ATOM 824 C CA . VAL A 1 101 ? -1.138 9.852 2.186 1 93.88 101 VAL A CA 1
ATOM 825 C C . VAL A 1 101 ? -0.356 8.805 2.973 1 93.88 101 VAL A C 1
ATOM 827 O O . VAL A 1 101 ? 0.023 7.762 2.428 1 93.88 101 VAL A O 1
ATOM 830 N N . GLY A 1 102 ? -0.053 9.117 4.277 1 95.44 102 GLY A N 1
ATOM 831 C CA . GLY A 1 102 ? 0.709 8.148 5.055 1 95.44 102 GLY A CA 1
ATOM 832 C C . GLY A 1 102 ? 1.27 8.727 6.34 1 95.44 102 GLY A C 1
ATOM 833 O O . GLY A 1 102 ? 0.663 9.617 6.945 1 95.44 102 GLY A O 1
ATOM 834 N N . ASN A 1 103 ? 2.342 8.133 6.723 1 96.81 103 ASN A N 1
ATOM 835 C CA . ASN A 1 103 ? 2.984 8.531 7.973 1 96.81 103 ASN A CA 1
ATOM 836 C C . ASN A 1 103 ? 3.998 9.648 7.75 1 96.81 103 ASN A C 1
ATOM 838 O O . ASN A 1 103 ? 4.648 9.703 6.707 1 96.81 103 ASN A O 1
ATOM 842 N N . TRP A 1 104 ? 4.09 10.453 8.711 1 96.38 104 TRP A N 1
ATOM 843 C CA . TRP A 1 104 ? 5.023 11.578 8.727 1 96.38 104 TRP A CA 1
ATOM 844 C C . TRP A 1 104 ? 5.828 11.594 10.023 1 96.38 104 TRP A C 1
ATOM 846 O O . TRP A 1 104 ? 5.305 11.273 11.094 1 96.38 104 TRP A O 1
ATOM 856 N N . GLU A 1 105 ? 7.016 11.969 9.898 1 96.06 105 GLU A N 1
ATOM 857 C CA . GLU A 1 105 ? 7.875 12.273 11.039 1 96.06 105 GLU A CA 1
ATOM 858 C C . GLU A 1 105 ? 8.898 13.352 10.688 1 96.06 105 GLU A C 1
ATOM 860 O O . GLU A 1 105 ? 9.602 13.242 9.68 1 96.06 105 GLU A O 1
ATOM 865 N N . ASN A 1 106 ? 8.852 14.445 11.469 1 93.81 106 ASN A N 1
ATOM 866 C CA . ASN A 1 106 ? 9.766 15.562 11.234 1 93.81 106 ASN A CA 1
ATOM 867 C C . ASN A 1 106 ? 9.625 16.109 9.812 1 93.81 106 ASN A C 1
ATOM 869 O O . ASN A 1 106 ? 10.625 16.312 9.125 1 93.81 106 ASN A O 1
ATOM 873 N N . ASP A 1 107 ? 8.422 16.172 9.344 1 94.19 107 ASP A N 1
ATOM 874 C CA . ASP A 1 107 ? 8.047 16.75 8.062 1 94.19 107 ASP A CA 1
ATOM 875 C C . ASP A 1 107 ? 8.422 15.828 6.906 1 94.19 107 ASP A C 1
ATOM 877 O O . ASP A 1 107 ? 8.359 16.219 5.738 1 94.19 107 ASP A O 1
ATOM 881 N N . LEU A 1 108 ? 8.891 14.633 7.258 1 95.5 108 LEU A N 1
ATOM 882 C CA . LEU A 1 108 ? 9.312 13.711 6.211 1 95.5 108 LEU A CA 1
ATOM 883 C C . LEU A 1 108 ? 8.344 12.531 6.113 1 95.5 108 LEU A C 1
ATOM 885 O O . LEU A 1 108 ? 7.855 12.039 7.129 1 95.5 108 LEU A O 1
ATOM 889 N N . LYS A 1 109 ? 8.141 12.055 4.902 1 96.38 109 LYS A N 1
ATOM 890 C CA . LYS A 1 109 ? 7.402 10.812 4.703 1 96.38 109 LYS A CA 1
ATOM 891 C C . LYS A 1 109 ? 8.156 9.625 5.293 1 96.38 109 LYS A C 1
ATOM 893 O O . LYS A 1 109 ? 9.359 9.477 5.074 1 96.38 109 LYS A O 1
ATOM 898 N N . THR A 1 110 ? 7.52 8.82 6.047 1 96.12 110 THR A N 1
ATOM 899 C CA . THR A 1 110 ? 8.125 7.652 6.684 1 96.12 110 THR A CA 1
ATOM 900 C C . THR A 1 110 ? 7.094 6.539 6.859 1 96.12 110 THR A C 1
ATOM 902 O O . THR A 1 110 ? 5.922 6.711 6.516 1 96.12 110 THR A O 1
ATOM 905 N N . GLY A 1 111 ? 7.559 5.387 7.316 1 95.12 111 GLY A N 1
ATOM 906 C CA . GLY A 1 111 ? 6.609 4.305 7.531 1 95.12 111 GLY A CA 1
ATOM 907 C C . GLY A 1 111 ? 5.945 3.834 6.25 1 95.12 111 GLY A C 1
ATOM 908 O O . GLY A 1 111 ? 6.625 3.508 5.277 1 95.12 111 GLY A O 1
ATOM 909 N N . HIS A 1 112 ? 4.586 3.918 6.277 1 95.06 112 HIS A N 1
ATOM 910 C CA . HIS A 1 112 ? 3.814 3.457 5.129 1 95.06 112 HIS A CA 1
ATOM 911 C C . HIS A 1 112 ? 3.023 4.598 4.5 1 95.06 112 HIS A C 1
ATOM 913 O O . HIS A 1 112 ? 2.523 5.477 5.207 1 95.06 112 HIS A O 1
ATOM 919 N N . GLY A 1 113 ? 2.9 4.445 3.168 1 95.5 113 GLY A N 1
ATOM 920 C CA . GLY A 1 113 ? 2.1 5.469 2.516 1 95.5 113 GLY A CA 1
ATOM 921 C C . GLY A 1 113 ? 1.866 5.195 1.041 1 95.5 113 GLY A C 1
ATOM 922 O O . GLY A 1 113 ? 2.43 4.25 0.483 1 95.5 113 GLY A O 1
ATOM 923 N N . ILE A 1 114 ? 1.009 5.941 0.512 1 94.94 114 ILE A N 1
ATOM 924 C CA . ILE A 1 114 ? 0.724 5.918 -0.919 1 94.94 114 ILE A CA 1
ATOM 925 C C . ILE A 1 114 ? 1.061 7.277 -1.532 1 94.94 114 ILE A C 1
ATOM 927 O O . ILE A 1 114 ? 0.6 8.312 -1.049 1 94.94 114 ILE A O 1
ATOM 931 N N . TYR A 1 115 ? 1.834 7.199 -2.502 1 96.62 115 TYR A N 1
ATOM 932 C CA . TYR A 1 115 ? 2.082 8.359 -3.352 1 96.62 115 TYR A CA 1
ATOM 933 C C . TYR A 1 115 ? 1.337 8.234 -4.676 1 96.62 115 TYR A C 1
ATOM 935 O O . TYR A 1 115 ? 1.433 7.211 -5.355 1 96.62 115 TYR A O 1
ATOM 943 N N . SER A 1 116 ? 0.648 9.234 -5.004 1 94.31 116 SER A N 1
ATOM 944 C CA . SER A 1 116 ? -0.082 9.273 -6.266 1 94.31 116 SER A CA 1
ATOM 945 C C . SER A 1 116 ? 0.41 10.414 -7.152 1 94.31 116 SER A C 1
ATOM 947 O O . SER A 1 116 ? 0.296 11.586 -6.789 1 94.31 116 SER A O 1
ATOM 949 N N . TRP A 1 117 ? 0.875 10.016 -8.289 1 95.94 117 TRP A N 1
ATOM 950 C CA . TRP A 1 117 ? 1.336 11.023 -9.234 1 95.94 117 TRP A CA 1
ATOM 951 C C . TRP A 1 117 ? 0.172 11.57 -10.055 1 95.94 117 TRP A C 1
ATOM 953 O O . TRP A 1 117 ? -0.892 10.953 -10.125 1 95.94 117 TRP A O 1
ATOM 963 N N . SER A 1 118 ? 0.415 12.672 -10.656 1 94.25 118 SER A N 1
ATOM 964 C CA . SER A 1 118 ? -0.637 13.344 -11.414 1 94.25 118 SER A CA 1
ATOM 965 C C . SER A 1 118 ? -1.019 12.547 -12.656 1 94.25 118 SER A C 1
ATOM 967 O O . SER A 1 118 ? -2.141 12.664 -13.156 1 94.25 118 SER A O 1
ATOM 969 N N . ASN A 1 119 ? -0.169 11.719 -13.125 1 94.62 119 ASN A N 1
ATOM 970 C CA . ASN A 1 119 ? -0.433 10.93 -14.328 1 94.62 119 ASN A CA 1
ATOM 971 C C . ASN A 1 119 ? -1.189 9.648 -14 1 94.62 119 ASN A C 1
ATOM 973 O O . ASN A 1 119 ? -1.478 8.852 -14.891 1 94.62 119 ASN A O 1
ATOM 977 N N . GLY A 1 120 ? -1.354 9.445 -12.727 1 92.69 120 GLY A N 1
ATOM 978 C CA . GLY A 1 120 ? -2.137 8.289 -12.328 1 92.69 120 GLY A CA 1
ATOM 979 C C . GLY A 1 120 ? -1.29 7.156 -11.781 1 92.69 120 GLY A C 1
ATOM 980 O O . GLY A 1 120 ? -1.82 6.184 -11.242 1 92.69 120 GLY A O 1
ATOM 981 N N . ASP A 1 121 ? 0.011 7.262 -11.883 1 95.31 121 ASP A N 1
ATOM 982 C CA . ASP A 1 121 ? 0.886 6.273 -11.266 1 95.31 121 ASP A CA 1
ATOM 983 C C . ASP A 1 121 ? 0.801 6.34 -9.742 1 95.31 121 ASP A C 1
ATOM 985 O O . ASP A 1 121 ? 0.538 7.406 -9.172 1 95.31 121 ASP A O 1
ATOM 989 N N . THR A 1 122 ? 1.023 5.199 -9.125 1 95.06 122 THR A N 1
ATOM 990 C CA . THR A 1 122 ? 1.025 5.191 -7.668 1 95.06 122 THR A CA 1
ATOM 991 C C . THR A 1 122 ? 2.154 4.316 -7.129 1 95.06 122 THR A C 1
ATOM 993 O O . THR A 1 122 ? 2.613 3.4 -7.816 1 95.06 122 THR A O 1
ATOM 996 N N . TYR A 1 123 ? 2.572 4.676 -6.043 1 96.38 123 TYR A N 1
ATOM 997 C CA . TYR A 1 123 ? 3.426 3.834 -5.211 1 96.38 123 TYR A CA 1
ATOM 998 C C . TYR A 1 123 ? 2.811 3.629 -3.832 1 96.38 123 TYR A C 1
ATOM 1000 O O . TYR A 1 123 ? 2.459 4.598 -3.152 1 96.38 123 TYR A O 1
ATOM 1008 N N . ALA A 1 124 ? 2.674 2.436 -3.418 1 95.06 124 ALA A N 1
ATOM 1009 C CA . ALA A 1 124 ? 2.221 2.068 -2.078 1 95.06 124 ALA A CA 1
ATOM 1010 C C . ALA A 1 124 ? 3.258 1.205 -1.366 1 95.06 124 ALA A C 1
ATOM 1012 O O . ALA A 1 124 ? 3.596 0.115 -1.834 1 95.06 124 ALA A O 1
ATOM 1013 N N . GLY A 1 125 ? 3.76 1.694 -0.202 1 95.88 125 GLY A N 1
ATOM 1014 C CA . GLY A 1 125 ? 4.762 0.903 0.49 1 95.88 125 GLY A CA 1
ATOM 1015 C C . GLY A 1 125 ? 5.477 1.671 1.587 1 95.88 125 GLY A C 1
ATOM 1016 O O . GLY A 1 125 ? 4.898 2.57 2.199 1 95.88 125 GLY A O 1
ATOM 1017 N N . ASP A 1 126 ? 6.652 1.224 1.765 1 96.75 126 ASP A N 1
ATOM 1018 C CA . ASP A 1 126 ? 7.453 1.776 2.852 1 96.75 126 ASP A CA 1
ATOM 1019 C C . ASP A 1 126 ? 8.18 3.047 2.41 1 96.75 126 ASP A C 1
ATOM 1021 O O . ASP A 1 126 ? 8.641 3.141 1.271 1 96.75 126 ASP A O 1
ATOM 1025 N N . TRP A 1 127 ? 8.297 3.939 3.309 1 96.81 127 TRP A N 1
ATOM 1026 C CA . TRP A 1 127 ? 9.016 5.195 3.121 1 96.81 127 TRP A CA 1
ATOM 1027 C C . TRP A 1 127 ? 10.062 5.387 4.215 1 96.81 127 TRP A C 1
ATOM 1029 O O . TRP A 1 127 ? 9.828 5.051 5.375 1 96.81 127 TRP A O 1
ATOM 1039 N N . LEU A 1 128 ? 11.117 5.945 3.822 1 97 128 LEU A N 1
ATOM 1040 C CA . LEU A 1 128 ? 12.172 6.348 4.746 1 97 128 LEU A CA 1
ATOM 1041 C C . LEU A 1 128 ? 12.773 7.688 4.336 1 97 128 LEU A C 1
ATOM 1043 O O . LEU A 1 128 ? 13.406 7.793 3.281 1 97 128 LEU A O 1
ATOM 1047 N N . GLU A 1 129 ? 12.492 8.711 5.137 1 94.62 129 GLU A N 1
ATOM 1048 C CA . GLU A 1 129 ? 13.023 10.047 4.914 1 94.62 129 GLU A CA 1
ATOM 1049 C C . GLU A 1 129 ? 12.695 10.547 3.508 1 94.62 129 GLU A C 1
ATOM 1051 O O . GLU A 1 129 ? 13.594 10.969 2.771 1 94.62 129 GLU A O 1
ATOM 1056 N N . ASP A 1 130 ? 11.508 10.398 3.107 1 95.44 130 ASP A N 1
ATOM 1057 C CA . ASP A 1 130 ? 10.93 10.953 1.888 1 95.44 130 ASP A CA 1
ATOM 1058 C C . ASP A 1 130 ? 11.242 10.07 0.679 1 95.44 130 ASP A C 1
ATOM 1060 O O . ASP A 1 130 ? 10.922 10.43 -0.456 1 95.44 130 ASP A O 1
ATOM 1064 N N . ASN A 1 131 ? 11.883 8.891 0.952 1 96.56 131 ASN A N 1
ATOM 1065 C CA . ASN A 1 131 ? 12.211 8.008 -0.163 1 96.56 131 ASN A CA 1
ATOM 1066 C C . ASN A 1 131 ? 11.461 6.684 -0.066 1 96.56 131 ASN A C 1
ATOM 1068 O O . ASN A 1 131 ? 11.289 6.145 1.027 1 96.56 131 ASN A O 1
ATOM 1072 N N . CYS A 1 132 ? 11.109 6.203 -1.263 1 96.44 132 CYS A N 1
ATOM 1073 C CA . CYS A 1 132 ? 10.641 4.82 -1.29 1 96.44 132 CYS A CA 1
ATOM 1074 C C . CYS A 1 132 ? 11.703 3.875 -0.742 1 96.44 132 CYS A C 1
ATOM 1076 O O . CYS A 1 132 ? 12.867 3.965 -1.116 1 96.44 132 CYS A O 1
ATOM 1078 N N . HIS A 1 133 ? 11.32 2.988 0.094 1 96.25 133 HIS A N 1
ATOM 1079 C CA . HIS A 1 133 ? 12.25 2.117 0.802 1 96.25 133 HIS A CA 1
ATOM 1080 C C . HIS A 1 133 ? 11.57 0.821 1.233 1 96.25 133 HIS A C 1
ATOM 1082 O O . HIS A 1 133 ? 10.352 0.788 1.428 1 96.25 133 HIS A O 1
ATOM 1088 N N . GLY A 1 134 ? 12.414 -0.217 1.359 1 96.25 134 GLY A N 1
ATOM 1089 C CA . GLY A 1 134 ? 11.82 -1.465 1.811 1 96.25 134 GLY A CA 1
ATOM 1090 C C . GLY A 1 134 ? 10.969 -2.139 0.751 1 96.25 134 GLY A C 1
ATOM 1091 O O . GLY A 1 134 ? 11.422 -2.348 -0.376 1 96.25 134 GLY A O 1
ATOM 1092 N N . TYR A 1 135 ? 9.734 -2.412 1.115 1 96.12 135 TYR A N 1
ATOM 1093 C CA . TYR A 1 135 ? 8.836 -3.08 0.179 1 96.12 135 TYR A CA 1
ATOM 1094 C C . TYR A 1 135 ? 7.77 -2.119 -0.334 1 96.12 135 TYR A C 1
ATOM 1096 O O . TYR A 1 135 ? 7.254 -1.295 0.423 1 96.12 135 TYR A O 1
ATOM 1104 N N . GLY A 1 136 ? 7.5 -2.291 -1.629 1 96 136 GLY A N 1
ATOM 1105 C CA . GLY A 1 136 ? 6.465 -1.438 -2.191 1 96 136 GLY A CA 1
ATOM 1106 C C . GLY A 1 136 ? 5.922 -1.947 -3.514 1 96 136 GLY A C 1
ATOM 1107 O O . GLY A 1 136 ? 6.512 -2.84 -4.129 1 96 136 GLY A O 1
ATOM 1108 N N . ILE A 1 137 ? 4.812 -1.429 -3.834 1 95.12 137 ILE A N 1
ATOM 1109 C CA . ILE A 1 137 ? 4.133 -1.755 -5.082 1 95.12 137 ILE A CA 1
ATOM 1110 C C . ILE A 1 137 ? 3.934 -0.486 -5.91 1 95.12 137 ILE A C 1
ATOM 1112 O O . ILE A 1 137 ? 3.34 0.485 -5.434 1 95.12 137 ILE A O 1
ATOM 1116 N N . GLU A 1 138 ? 4.441 -0.515 -7.023 1 96 138 GLU A N 1
ATOM 1117 C CA . GLU A 1 138 ? 4.219 0.542 -8.008 1 96 138 GLU A CA 1
ATOM 1118 C C . GLU A 1 138 ? 3.188 0.119 -9.047 1 96 138 GLU A C 1
ATOM 1120 O O . GLU A 1 138 ? 3.285 -0.968 -9.625 1 96 138 GLU A O 1
ATOM 1125 N N . THR A 1 139 ? 2.256 0.892 -9.203 1 93.56 139 THR A N 1
ATOM 1126 C CA . THR A 1 139 ? 1.26 0.692 -10.25 1 93.56 139 THR A CA 1
ATOM 1127 C C . THR A 1 139 ? 1.281 1.851 -11.25 1 93.56 139 THR A C 1
ATOM 1129 O O . THR A 1 139 ? 1.054 3.002 -10.875 1 93.56 139 THR A O 1
ATOM 1132 N N . LEU A 1 140 ? 1.454 1.526 -12.461 1 94.5 140 LEU A N 1
ATOM 1133 C CA . LEU A 1 140 ? 1.502 2.559 -13.492 1 94.5 140 LEU A CA 1
ATOM 1134 C C . LEU A 1 140 ? 0.159 2.678 -14.203 1 94.5 140 LEU A C 1
ATOM 1136 O O . LEU A 1 140 ? -0.578 1.696 -14.312 1 94.5 140 LEU A O 1
ATOM 1140 N N . SER A 1 141 ? -0.057 3.818 -14.695 1 92.06 141 SER A N 1
ATOM 1141 C CA . SER A 1 141 ? -1.329 4.113 -15.352 1 92.06 141 SER A CA 1
ATOM 1142 C C . SER A 1 141 ? -1.528 3.246 -16.594 1 92.06 141 SER A C 1
ATOM 1144 O O . SER A 1 141 ? -2.662 2.994 -17 1 92.06 141 SER A O 1
ATOM 1146 N N . ASN A 1 142 ? -0.479 2.766 -17.141 1 92.81 142 ASN A N 1
ATOM 1147 C CA . ASN A 1 142 ? -0.586 1.923 -18.328 1 92.81 142 ASN A CA 1
ATOM 1148 C C . ASN A 1 142 ? -0.901 0.475 -17.953 1 92.81 142 ASN A C 1
ATOM 1150 O O . ASN A 1 142 ? -1.069 -0.371 -18.844 1 92.81 142 ASN A O 1
ATOM 1154 N N . GLY A 1 143 ? -0.844 0.231 -16.734 1 88.88 143 GLY A N 1
ATOM 1155 C CA . GLY A 1 143 ? -1.234 -1.098 -16.281 1 88.88 143 GLY A CA 1
ATOM 1156 C C . GLY A 1 143 ? -0.073 -1.914 -15.75 1 88.88 143 GLY A C 1
ATOM 1157 O O . GLY A 1 143 ? -0.275 -2.961 -15.133 1 88.88 143 GLY A O 1
ATOM 1158 N N . ASP A 1 144 ? 1.148 -1.428 -15.953 1 93.94 144 ASP A N 1
ATOM 1159 C CA . ASP A 1 144 ? 2.311 -2.131 -15.414 1 93.94 144 ASP A CA 1
ATOM 1160 C C . ASP A 1 144 ? 2.35 -2.039 -13.891 1 93.94 144 ASP A C 1
ATOM 1162 O O . ASP A 1 144 ? 1.92 -1.039 -13.312 1 93.94 144 ASP A O 1
ATOM 1166 N N . LYS A 1 145 ? 2.879 -3.092 -13.32 1 92.88 145 LYS A N 1
ATOM 1167 C CA . LYS A 1 145 ? 3.066 -3.109 -11.875 1 92.88 145 LYS A CA 1
ATOM 1168 C C . LYS A 1 145 ? 4.441 -3.652 -11.5 1 92.88 145 LYS A C 1
ATOM 1170 O O . LYS A 1 145 ? 4.996 -4.492 -12.219 1 92.88 145 LYS A O 1
ATOM 1175 N N . TYR A 1 146 ? 4.965 -3.125 -10.492 1 95.62 146 TYR A N 1
ATOM 1176 C CA . TYR A 1 146 ? 6.145 -3.688 -9.844 1 95.62 146 TYR A CA 1
ATOM 1177 C C . TYR A 1 146 ? 5.895 -3.906 -8.359 1 95.62 146 TYR A C 1
ATOM 1179 O O . TYR A 1 146 ? 5.383 -3.018 -7.668 1 95.62 146 TYR A O 1
ATOM 1187 N N . ILE A 1 147 ? 6.23 -5.062 -7.922 1 95.69 147 ILE A N 1
ATOM 1188 C CA . ILE A 1 147 ? 6.18 -5.391 -6.5 1 95.69 147 ILE A CA 1
ATOM 1189 C C . ILE A 1 147 ? 7.547 -5.898 -6.043 1 95.69 147 ILE A C 1
ATOM 1191 O O . ILE A 1 147 ? 8.094 -6.84 -6.621 1 95.69 147 ILE A O 1
ATOM 1195 N N . GLY A 1 148 ? 8.07 -5.262 -4.953 1 96.75 148 GLY A N 1
ATOM 1196 C CA . GLY A 1 148 ? 9.359 -5.734 -4.484 1 96.75 148 GLY A CA 1
ATOM 1197 C C . GLY A 1 148 ? 10.094 -4.723 -3.623 1 96.75 148 GLY A C 1
ATOM 1198 O O . GLY A 1 148 ? 9.461 -3.885 -2.975 1 96.75 148 GLY A O 1
ATOM 1199 N N . GLU A 1 149 ? 11.32 -4.902 -3.633 1 97.38 149 GLU A N 1
ATOM 1200 C CA . GLU A 1 149 ? 12.172 -4.121 -2.738 1 97.38 149 GLU A CA 1
ATOM 1201 C C . GLU A 1 149 ? 12.586 -2.803 -3.383 1 97.38 149 GLU A C 1
ATOM 1203 O O . GLU A 1 149 ? 12.812 -2.744 -4.594 1 97.38 149 GLU A O 1
ATOM 1208 N N . TRP A 1 150 ? 12.648 -1.832 -2.59 1 97.06 150 TRP A N 1
ATOM 1209 C CA . TRP A 1 150 ? 13.016 -0.476 -2.986 1 97.06 150 TRP A CA 1
ATOM 1210 C C . TRP A 1 150 ? 14.133 0.067 -2.109 1 97.06 150 TRP A C 1
ATOM 1212 O O . TRP A 1 150 ? 14.188 -0.222 -0.912 1 97.06 150 TRP A O 1
ATOM 1222 N N . LYS A 1 151 ? 14.914 0.875 -2.699 1 96.81 151 LYS A N 1
ATOM 1223 C CA . LYS A 1 151 ? 15.945 1.633 -1.998 1 96.81 151 LYS A CA 1
ATOM 1224 C C . LYS A 1 151 ? 16.188 2.98 -2.672 1 96.81 151 LYS A C 1
ATOM 1226 O O . LYS A 1 151 ? 16.531 3.035 -3.855 1 96.81 151 LYS A O 1
ATOM 1231 N N . ASN A 1 152 ? 15.945 4.027 -1.892 1 95.44 152 ASN A N 1
ATOM 1232 C CA . ASN A 1 152 ? 16.203 5.379 -2.375 1 95.44 152 ASN A CA 1
ATOM 1233 C C . ASN A 1 152 ? 15.461 5.652 -3.686 1 95.44 152 ASN A C 1
ATOM 1235 O O . ASN A 1 152 ? 16.062 6.105 -4.656 1 95.44 152 ASN A O 1
ATOM 1239 N N . ASN A 1 153 ? 14.258 5.305 -3.734 1 95.94 153 ASN A N 1
ATOM 1240 C CA . ASN A 1 153 ? 13.336 5.598 -4.828 1 95.94 153 ASN A CA 1
ATOM 1241 C C . ASN A 1 153 ? 13.625 4.73 -6.051 1 95.94 153 ASN A C 1
ATOM 1243 O O . ASN A 1 153 ? 13.148 5.02 -7.148 1 95.94 153 ASN A O 1
ATOM 1247 N N . MET A 1 154 ? 14.406 3.662 -5.84 1 96.75 154 MET A N 1
ATOM 1248 C CA . MET A 1 154 ? 14.703 2.76 -6.945 1 96.75 154 MET A CA 1
ATOM 1249 C C . MET A 1 154 ? 14.367 1.318 -6.582 1 96.75 154 MET A C 1
ATOM 1251 O O . MET A 1 154 ? 14.562 0.901 -5.438 1 96.75 154 MET A O 1
ATOM 1255 N N . LYS A 1 155 ? 13.914 0.618 -7.574 1 96.25 155 LYS A N 1
ATOM 1256 C CA . LYS A 1 155 ? 13.797 -0.827 -7.402 1 96.25 155 LYS A CA 1
ATOM 1257 C C . LYS A 1 155 ? 15.164 -1.464 -7.148 1 96.25 155 LYS A C 1
ATOM 1259 O O . LYS A 1 155 ? 16.094 -1.287 -7.938 1 96.25 155 LYS A O 1
ATOM 1264 N N . ASN A 1 156 ? 15.359 -2.096 -6.059 1 97.19 156 ASN A N 1
ATOM 1265 C CA . ASN A 1 156 ? 16.641 -2.678 -5.648 1 97.19 156 ASN A CA 1
ATOM 1266 C C . ASN A 1 156 ? 16.438 -3.893 -4.75 1 97.19 156 ASN A C 1
ATOM 1268 O O . ASN A 1 156 ? 16.109 -3.748 -3.57 1 97.19 156 ASN A O 1
ATOM 1272 N N . GLY A 1 157 ? 16.766 -5.082 -5.332 1 96.56 157 GLY A N 1
ATOM 1273 C CA . GLY A 1 157 ? 16.516 -6.34 -4.641 1 96.56 157 GLY A CA 1
ATOM 1274 C C . GLY A 1 157 ? 15.562 -7.254 -5.395 1 96.56 157 GLY A C 1
ATOM 1275 O O . GLY A 1 157 ? 15.43 -7.145 -6.617 1 96.56 157 GLY A O 1
ATOM 1276 N N . LYS A 1 158 ? 14.922 -8.117 -4.723 1 96 158 LYS A N 1
ATOM 1277 C CA . LYS A 1 158 ? 13.992 -9.055 -5.348 1 96 158 LYS A CA 1
ATOM 1278 C C . LYS A 1 158 ? 12.656 -8.383 -5.652 1 96 158 LYS A C 1
ATOM 1280 O O . LYS A 1 158 ? 12.18 -7.547 -4.879 1 96 158 LYS A O 1
ATOM 1285 N N . GLY A 1 159 ? 12.125 -8.805 -6.793 1 96.12 159 GLY A N 1
ATOM 1286 C CA . GLY A 1 159 ? 10.828 -8.25 -7.129 1 96.12 159 GLY A CA 1
ATOM 1287 C C . GLY A 1 159 ? 10.18 -8.93 -8.32 1 96.12 159 GLY A C 1
ATOM 1288 O O . GLY A 1 159 ? 10.734 -9.867 -8.891 1 96.12 159 GLY A O 1
ATOM 1289 N N . MET A 1 160 ? 9.016 -8.531 -8.555 1 95.5 160 MET A N 1
ATOM 1290 C CA . MET A 1 160 ? 8.203 -9 -9.672 1 95.5 160 MET A CA 1
ATOM 1291 C C . MET A 1 160 ? 7.648 -7.832 -10.477 1 95.5 160 MET A C 1
ATOM 1293 O O . MET A 1 160 ? 7.098 -6.887 -9.906 1 95.5 160 MET A O 1
ATOM 1297 N N . HIS A 1 161 ? 7.906 -7.875 -11.703 1 95.69 161 HIS A N 1
ATOM 1298 C CA . HIS A 1 161 ? 7.316 -6.914 -12.633 1 95.69 161 HIS A CA 1
ATOM 1299 C C . HIS A 1 161 ? 6.254 -7.57 -13.508 1 95.69 161 HIS A C 1
ATOM 1301 O O . HIS A 1 161 ? 6.469 -8.664 -14.031 1 95.69 161 HIS A O 1
ATOM 1307 N N . ILE A 1 162 ? 5.184 -6.938 -13.594 1 90.62 162 ILE A N 1
ATOM 1308 C CA . ILE A 1 162 ? 4.102 -7.402 -14.453 1 90.62 162 ILE A CA 1
ATOM 1309 C C . ILE A 1 162 ? 3.742 -6.312 -15.469 1 90.62 162 ILE A C 1
ATOM 1311 O O . ILE A 1 162 ? 3.385 -5.195 -15.086 1 90.62 162 ILE A O 1
ATOM 1315 N N . SER A 1 163 ? 3.746 -6.711 -16.656 1 92.06 163 SER A N 1
ATOM 1316 C CA . SER A 1 163 ? 3.383 -5.754 -17.703 1 92.06 163 SER A CA 1
ATOM 1317 C C . SER A 1 163 ? 1.875 -5.723 -17.922 1 92.06 163 SER A C 1
ATOM 1319 O O . SER A 1 163 ? 1.158 -6.625 -17.484 1 92.06 163 SER A O 1
ATOM 1321 N N . SER A 1 164 ? 1.45 -4.73 -18.641 1 88 164 SER A N 1
ATOM 1322 C CA . SER A 1 164 ? 0.026 -4.555 -18.906 1 88 164 SER A CA 1
ATOM 1323 C C . SER A 1 164 ? -0.53 -5.703 -19.75 1 88 164 SER A C 1
ATOM 1325 O O . SER A 1 164 ? -1.723 -6.008 -19.672 1 88 164 SER A O 1
ATOM 1327 N N . ASN A 1 165 ? 0.356 -6.359 -20.469 1 85.38 165 ASN A N 1
ATOM 1328 C CA . ASN A 1 165 ? -0.085 -7.477 -21.297 1 85.38 165 ASN A CA 1
ATOM 1329 C C . ASN A 1 165 ? 0.001 -8.805 -20.547 1 85.38 165 ASN A C 1
ATOM 1331 O O . ASN A 1 165 ? -0.271 -9.859 -21.125 1 85.38 165 ASN A O 1
ATOM 1335 N N . GLY A 1 166 ? 0.481 -8.742 -19.375 1 78.56 166 GLY A N 1
ATOM 1336 C CA . GLY A 1 166 ? 0.454 -9.93 -18.531 1 78.56 166 GLY A CA 1
ATOM 1337 C C . GLY A 1 166 ? 1.792 -10.641 -18.469 1 78.56 166 GLY A C 1
ATOM 1338 O O . GLY A 1 166 ? 1.926 -11.664 -17.781 1 78.56 166 GLY A O 1
ATOM 1339 N N . GLU A 1 167 ? 2.729 -10.117 -19.172 1 88.12 167 GLU A N 1
ATOM 1340 C CA . GLU A 1 167 ? 4.066 -10.688 -19.062 1 88.12 167 GLU A CA 1
ATOM 1341 C C . GLU A 1 167 ? 4.676 -10.406 -17.688 1 88.12 167 GLU A C 1
ATOM 1343 O O . GLU A 1 167 ? 4.508 -9.312 -17.141 1 88.12 167 GLU A O 1
ATOM 1348 N N . VAL A 1 168 ? 5.422 -11.469 -17.203 1 89.94 168 VAL A N 1
ATOM 1349 C CA . VAL A 1 168 ? 5.906 -11.352 -15.844 1 89.94 168 VAL A CA 1
ATOM 1350 C C . VAL A 1 168 ? 7.418 -11.586 -15.805 1 89.94 168 VAL A C 1
ATOM 1352 O O . VAL A 1 168 ? 7.934 -12.461 -16.516 1 89.94 168 VAL A O 1
ATOM 1355 N N . PHE A 1 169 ? 8.023 -10.805 -15.07 1 93.56 169 PHE A N 1
ATOM 1356 C CA . PHE A 1 169 ? 9.414 -11.039 -14.688 1 93.56 169 PHE A CA 1
ATOM 1357 C C . PHE A 1 169 ? 9.555 -11.125 -13.172 1 93.56 169 PHE A C 1
ATOM 1359 O O . PHE A 1 169 ? 9.102 -10.234 -12.445 1 93.56 169 PHE A O 1
ATOM 1366 N N . ILE A 1 170 ? 10.078 -12.164 -12.703 1 94 170 ILE A N 1
ATOM 1367 C CA . ILE A 1 170 ? 10.414 -12.312 -11.289 1 94 170 ILE A CA 1
ATOM 1368 C C . ILE A 1 170 ? 11.922 -12.508 -11.133 1 94 170 ILE A C 1
ATOM 1370 O O . ILE A 1 170 ? 12.508 -13.398 -11.742 1 94 170 ILE A O 1
ATOM 1374 N N . GLY A 1 171 ? 12.555 -11.664 -10.312 1 94 171 GLY A N 1
ATOM 1375 C CA . GLY A 1 171 ? 13.992 -11.758 -10.141 1 94 171 GLY A CA 1
ATOM 1376 C C . GLY A 1 171 ? 14.57 -10.609 -9.328 1 94 171 GLY A C 1
ATOM 1377 O O . GLY A 1 171 ? 13.922 -10.094 -8.422 1 94 171 GLY A O 1
ATOM 1378 N N . GLU A 1 172 ? 15.82 -10.328 -9.68 1 96.31 172 GLU A N 1
ATOM 1379 C CA . GLU A 1 172 ? 16.547 -9.297 -8.953 1 96.31 172 GLU A CA 1
ATOM 1380 C C . GLU A 1 172 ? 16.609 -7.992 -9.742 1 96.31 172 GLU A C 1
ATOM 1382 O O . GLU A 1 172 ? 16.734 -8.016 -10.969 1 96.31 172 GLU A O 1
ATOM 1387 N N . PHE A 1 173 ? 16.516 -6.941 -9.062 1 95.75 173 PHE A N 1
ATOM 1388 C CA . PHE A 1 173 ? 16.656 -5.602 -9.617 1 95.75 173 PHE A CA 1
ATOM 1389 C C . PHE A 1 173 ? 17.797 -4.852 -8.93 1 95.75 173 PHE A C 1
ATOM 1391 O O . PHE A 1 173 ? 17.969 -4.961 -7.719 1 95.75 173 PHE A O 1
ATOM 1398 N N . ILE A 1 174 ? 18.562 -4.148 -9.742 1 95.69 174 ILE A N 1
ATOM 1399 C CA . ILE A 1 174 ? 19.578 -3.248 -9.219 1 95.69 174 ILE A CA 1
ATOM 1400 C C . ILE A 1 174 ? 19.406 -1.863 -9.836 1 95.69 174 ILE A C 1
ATOM 1402 O O . ILE A 1 174 ? 19.578 -1.695 -11.047 1 95.69 174 ILE A O 1
ATOM 1406 N N . ASN A 1 175 ? 19.094 -0.938 -9.047 1 93.44 175 ASN A N 1
ATOM 1407 C CA . ASN A 1 175 ? 18.891 0.432 -9.5 1 93.44 175 ASN A CA 1
ATOM 1408 C C . ASN A 1 175 ? 17.984 0.482 -10.734 1 93.44 175 ASN A C 1
ATOM 1410 O O . ASN A 1 175 ? 18.359 1.061 -11.758 1 93.44 175 ASN A O 1
ATOM 1414 N N . ASP A 1 176 ? 16.875 -0.142 -10.617 1 93.25 176 ASP A N 1
ATOM 1415 C CA . ASP A 1 176 ? 15.773 -0.119 -11.57 1 93.25 176 ASP A CA 1
ATOM 1416 C C . ASP A 1 176 ? 16.094 -0.981 -12.797 1 93.25 176 ASP A C 1
ATOM 1418 O O . ASP A 1 176 ? 15.344 -0.966 -13.781 1 93.25 176 ASP A O 1
ATOM 1422 N N . LYS A 1 177 ? 17.188 -1.71 -12.727 1 93.81 177 LYS A N 1
ATOM 1423 C CA . LYS A 1 177 ? 17.531 -2.594 -13.836 1 93.81 177 LYS A CA 1
ATOM 1424 C C . LYS A 1 177 ? 17.375 -4.059 -13.445 1 93.81 177 LYS A C 1
ATOM 1426 O O . LYS A 1 177 ? 17.828 -4.473 -12.375 1 93.81 177 LYS A O 1
ATOM 1431 N N . ARG A 1 178 ? 16.766 -4.746 -14.398 1 90.38 178 ARG A N 1
ATOM 1432 C CA . ARG A 1 178 ? 16.609 -6.184 -14.195 1 90.38 178 ARG A CA 1
ATOM 1433 C C . ARG A 1 178 ? 17.938 -6.906 -14.375 1 90.38 178 ARG A C 1
ATOM 1435 O O . ARG A 1 178 ? 18.719 -6.578 -15.273 1 90.38 178 ARG A O 1
ATOM 1442 N N . LEU A 1 179 ? 18.109 -7.777 -13.477 1 87.44 179 LEU A N 1
ATOM 1443 C CA . LEU A 1 179 ? 19.266 -8.633 -13.672 1 87.44 179 LEU A CA 1
ATOM 1444 C C . LEU A 1 179 ? 18.875 -9.914 -14.406 1 87.44 179 LEU A C 1
ATOM 1446 O O . LEU A 1 179 ? 17.781 -10.43 -14.227 1 87.44 179 LEU A O 1
ATOM 1450 N N . MET B 1 1 ? -20.719 0.311 8.703 1 44.41 1 MET B N 1
ATOM 1451 C CA . MET B 1 1 ? -19.359 0.379 8.156 1 44.41 1 MET B CA 1
ATOM 1452 C C . MET B 1 1 ? -19.016 -0.909 7.422 1 44.41 1 MET B C 1
ATOM 1454 O O . MET B 1 1 ? -19.234 -2.006 7.941 1 44.41 1 MET B O 1
ATOM 1458 N N . LYS B 1 2 ? -19.094 -0.86 6.156 1 50.62 2 LYS B N 1
ATOM 1459 C CA . LYS B 1 2 ? -19.125 -2.064 5.332 1 50.62 2 LYS B CA 1
ATOM 1460 C C . LYS B 1 2 ? -17.906 -2.945 5.59 1 50.62 2 LYS B C 1
ATOM 1462 O O . LYS B 1 2 ? -16.766 -2.465 5.559 1 50.62 2 LYS B O 1
ATOM 1467 N N . ASN B 1 3 ? -18.031 -4.074 6.27 1 67 3 ASN B N 1
ATOM 1468 C CA . ASN B 1 3 ? -17.031 -5.109 6.473 1 67 3 ASN B CA 1
ATOM 1469 C C . ASN B 1 3 ? -16.328 -5.477 5.168 1 67 3 ASN B C 1
ATOM 1471 O O . ASN B 1 3 ? -16.984 -5.629 4.133 1 67 3 ASN B O 1
ATOM 1475 N N . ILE B 1 4 ? -15.039 -5.293 5.219 1 79.94 4 ILE B N 1
ATOM 1476 C CA . ILE B 1 4 ? -14.336 -5.664 4 1 79.94 4 ILE B CA 1
ATOM 1477 C C . ILE B 1 4 ? -14.469 -7.164 3.762 1 79.94 4 ILE B C 1
ATOM 1479 O O . ILE B 1 4 ? -14.398 -7.957 4.703 1 79.94 4 ILE B O 1
ATOM 1483 N N . ASN B 1 5 ? -14.914 -7.5 2.605 1 85.69 5 ASN B N 1
ATOM 1484 C CA . ASN B 1 5 ? -15.023 -8.891 2.195 1 85.69 5 ASN B CA 1
ATOM 1485 C C . ASN B 1 5 ? -13.812 -9.344 1.383 1 85.69 5 ASN B C 1
ATOM 1487 O O . ASN B 1 5 ? -13.602 -8.875 0.263 1 85.69 5 ASN B O 1
ATOM 1491 N N . ILE B 1 6 ? -13.062 -10.18 2.002 1 89.44 6 ILE B N 1
ATOM 1492 C CA . ILE B 1 6 ? -11.922 -10.766 1.31 1 89.44 6 ILE B CA 1
ATOM 1493 C C . ILE B 1 6 ? -12.281 -12.156 0.797 1 89.44 6 ILE B C 1
ATOM 1495 O O . ILE B 1 6 ? -12.727 -13.016 1.568 1 89.44 6 ILE B O 1
ATOM 1499 N N . LYS B 1 7 ? -12.102 -12.359 -0.443 1 88.12 7 LYS B N 1
ATOM 1500 C CA . LYS B 1 7 ? -12.453 -13.656 -1.016 1 88.12 7 LYS B CA 1
ATOM 1501 C C . LYS B 1 7 ? -11.516 -14.75 -0.518 1 88.12 7 LYS B C 1
ATOM 1503 O O . LYS B 1 7 ? -10.312 -14.516 -0.344 1 88.12 7 LYS B O 1
ATOM 1508 N N . LYS B 1 8 ? -12.141 -15.867 -0.402 1 82.25 8 LYS B N 1
ATOM 1509 C CA . LYS B 1 8 ? -11.336 -17.031 -0.069 1 82.25 8 LYS B CA 1
ATOM 1510 C C . LYS B 1 8 ? -10.594 -17.562 -1.294 1 82.25 8 LYS B C 1
ATOM 1512 O O . LYS B 1 8 ? -11.141 -17.578 -2.396 1 82.25 8 LYS B O 1
ATOM 1517 N N . LEU B 1 9 ? -9.398 -17.906 -1.035 1 83.06 9 LEU B N 1
ATOM 1518 C CA . LEU B 1 9 ? -8.578 -18.453 -2.109 1 83.06 9 LEU B CA 1
ATOM 1519 C C . LEU B 1 9 ? -8.992 -19.891 -2.414 1 83.06 9 LEU B C 1
ATOM 1521 O O . LEU B 1 9 ? -9.367 -20.641 -1.508 1 83.06 9 LEU B O 1
ATOM 1525 N N . THR B 1 10 ? -9.078 -20.141 -3.664 1 72.94 10 THR B N 1
ATOM 1526 C CA . THR B 1 10 ? -9.305 -21.531 -4.039 1 72.94 10 THR B CA 1
ATOM 1527 C C . THR B 1 10 ? -8.141 -22.422 -3.596 1 72.94 10 THR B C 1
ATOM 1529 O O . TH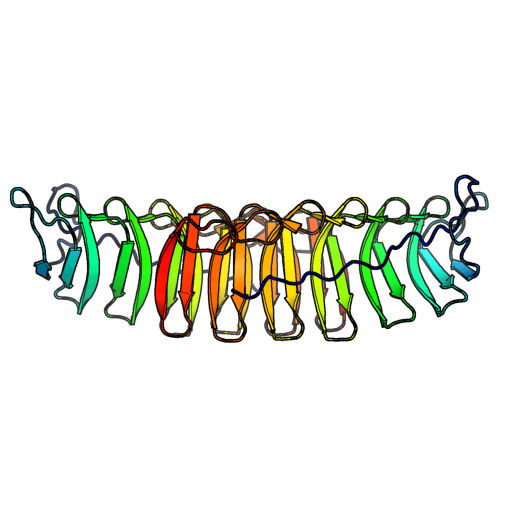R B 1 10 ? -6.977 -22.047 -3.771 1 72.94 10 THR B O 1
ATOM 1532 N N . ASP B 1 11 ? -8.445 -23.422 -2.824 1 64.81 11 ASP B N 1
ATOM 1533 C CA . ASP B 1 11 ? -7.438 -24.359 -2.334 1 64.81 11 ASP B CA 1
ATOM 1534 C C . ASP B 1 11 ? -6.629 -24.938 -3.484 1 64.81 11 ASP B C 1
ATOM 1536 O O . ASP B 1 11 ? -7.195 -25.375 -4.492 1 64.81 11 ASP B O 1
ATOM 1540 N N . THR B 1 12 ? -5.355 -24.578 -3.596 1 60.22 12 THR B N 1
ATOM 1541 C CA . THR B 1 12 ? -4.492 -25.109 -4.641 1 60.22 12 THR B CA 1
ATOM 1542 C C . THR B 1 12 ? -4.078 -26.531 -4.32 1 60.22 12 THR B C 1
ATOM 1544 O O . THR B 1 12 ? -3.141 -27.062 -4.922 1 60.22 12 THR B O 1
ATOM 1547 N N . LYS B 1 13 ? -4.625 -27.266 -3.439 1 62.94 13 LYS B N 1
ATOM 1548 C CA . LYS B 1 13 ? -4.125 -28.609 -3.148 1 62.94 13 LYS B CA 1
ATOM 1549 C C . LYS B 1 13 ? -4.215 -29.5 -4.379 1 62.94 13 LYS B C 1
ATOM 1551 O O . LYS B 1 13 ? -5.023 -30.438 -4.422 1 62.94 13 LYS B O 1
ATOM 1556 N N . LEU B 1 14 ? -3.711 -28.844 -5.559 1 62.16 14 LEU B N 1
ATOM 1557 C CA . LEU B 1 14 ? -3.541 -29.656 -6.762 1 62.16 14 LEU B CA 1
ATOM 1558 C C . LEU B 1 14 ? -2.336 -30.578 -6.629 1 62.16 14 LEU B C 1
ATOM 1560 O O . LEU B 1 14 ? -1.204 -30.109 -6.477 1 62.16 14 LEU B O 1
ATOM 1564 N N . LYS B 1 15 ? -2.379 -31.5 -5.719 1 57.41 15 LYS B N 1
ATOM 1565 C CA . LYS B 1 15 ? -1.243 -32.406 -5.512 1 57.41 15 LYS B CA 1
ATOM 1566 C C . LYS B 1 15 ? -1.142 -33.406 -6.637 1 57.41 15 LYS B C 1
ATOM 1568 O O . LYS B 1 15 ? -2.152 -33.969 -7.074 1 57.41 15 LYS B O 1
ATOM 1573 N N . LEU B 1 16 ? 0.035 -33.344 -7.477 1 53.97 16 LEU B N 1
ATOM 1574 C CA . LEU B 1 16 ? 0.304 -34.375 -8.469 1 53.97 16 LEU B CA 1
ATOM 1575 C C . LEU B 1 16 ? 0.513 -35.75 -7.805 1 53.97 16 LEU B C 1
ATOM 1577 O O . LEU B 1 16 ? 0.306 -36.781 -8.43 1 53.97 16 LEU B O 1
ATOM 1581 N N . THR B 1 17 ? 1.31 -35.812 -6.656 1 48.12 17 THR B N 1
ATOM 1582 C CA . THR B 1 17 ? 1.75 -37.125 -6.199 1 48.12 17 THR B CA 1
ATOM 1583 C C . THR B 1 17 ? 0.787 -37.688 -5.156 1 48.12 17 THR B C 1
ATOM 1585 O O . THR B 1 17 ? 0.204 -36.938 -4.375 1 48.12 17 THR B O 1
ATOM 1588 N N . ASN B 1 18 ? 0.294 -38.938 -5.461 1 41.78 18 ASN B N 1
ATOM 1589 C CA . ASN B 1 18 ? -0.422 -39.844 -4.578 1 41.78 18 ASN B CA 1
ATOM 1590 C C . ASN B 1 18 ? 0.229 -39.906 -3.199 1 41.78 18 ASN B C 1
ATOM 1592 O O . ASN B 1 18 ? 0.624 -41 -2.748 1 41.78 18 ASN B O 1
ATOM 1596 N N . ASN B 1 19 ? 1.158 -39.219 -2.816 1 44.66 19 ASN B N 1
ATOM 1597 C CA . ASN B 1 19 ? 1.517 -39.656 -1.473 1 44.66 19 ASN B CA 1
ATOM 1598 C C . ASN B 1 19 ? 0.297 -39.719 -0.557 1 44.66 19 ASN B C 1
ATOM 1600 O O . ASN B 1 19 ? -0.507 -38.781 -0.531 1 44.66 19 ASN B O 1
ATOM 1604 N N . LYS B 1 20 ? -0.078 -40.938 -0.105 1 44.34 20 LYS B N 1
ATOM 1605 C CA . LYS B 1 20 ? -1.166 -41.562 0.627 1 44.34 20 LYS B CA 1
ATOM 1606 C C . LYS B 1 20 ? -1.73 -40.656 1.699 1 44.34 20 LYS B C 1
ATOM 1608 O O . LYS B 1 20 ? -2.527 -41.062 2.539 1 44.34 20 LYS B O 1
ATOM 1613 N N . LYS B 1 21 ? -1.146 -39.719 2.227 1 43.34 21 LYS B N 1
ATOM 1614 C CA . LYS B 1 21 ? -2.064 -39.625 3.357 1 43.34 21 LYS B CA 1
ATOM 1615 C C . LYS B 1 21 ? -3.5 -39.406 2.881 1 43.34 21 LYS B C 1
ATOM 1617 O O . LYS B 1 21 ? -4.398 -40.156 3.268 1 43.34 21 LYS B O 1
ATOM 1622 N N . VAL B 1 22 ? -4.254 -38.312 3.291 1 41.03 22 VAL B N 1
ATOM 1623 C CA . VAL B 1 22 ? -5.703 -38.156 3.248 1 41.03 22 VAL B CA 1
ATOM 1624 C C . VAL B 1 22 ? -6.18 -38.125 1.798 1 41.03 22 VAL B C 1
ATOM 1626 O O . VAL B 1 22 ? -5.395 -37.875 0.882 1 41.03 22 VAL B O 1
ATOM 1629 N N . GLU B 1 23 ? -7.57 -38.406 1.516 1 41.09 23 GLU B N 1
ATOM 1630 C CA . GLU B 1 23 ? -8.469 -38.375 0.362 1 41.09 23 GLU B CA 1
ATOM 1631 C C . GLU B 1 23 ? -8.094 -37.25 -0.607 1 41.09 23 GLU B C 1
ATOM 1633 O O . GLU B 1 23 ? -8.711 -36.188 -0.599 1 41.09 23 GLU B O 1
ATOM 1638 N N . GLU B 1 24 ? -6.863 -36.906 -0.541 1 48.16 24 GLU B N 1
ATOM 1639 C CA . GLU B 1 24 ? -6.68 -35.656 -1.315 1 48.16 24 GLU B CA 1
ATOM 1640 C C . GLU B 1 24 ? -6.848 -35.938 -2.809 1 48.16 24 GLU B C 1
ATOM 1642 O O . GLU B 1 24 ? -6.57 -37.031 -3.287 1 48.16 24 GLU B O 1
ATOM 1647 N N . HIS B 1 25 ? -7.723 -35.188 -3.521 1 48.53 25 HIS B N 1
ATOM 1648 C CA . HIS B 1 25 ? -8.195 -35.219 -4.898 1 48.53 25 HIS B CA 1
ATOM 1649 C C . HIS B 1 25 ? -7.043 -35.438 -5.875 1 48.53 25 HIS B C 1
ATOM 1651 O O . HIS B 1 25 ? -6.121 -34.625 -5.938 1 48.53 25 HIS B O 1
ATOM 1657 N N . VAL B 1 26 ? -6.527 -36.688 -5.922 1 54.5 26 VAL B N 1
ATOM 1658 C CA . VAL B 1 26 ? -5.59 -37.062 -6.98 1 54.5 26 VAL B CA 1
ATOM 1659 C C . VAL B 1 26 ? -6.07 -36.5 -8.312 1 54.5 26 VAL B C 1
ATOM 1661 O O . VAL B 1 26 ? -7.188 -36.781 -8.75 1 54.5 26 VAL B O 1
ATOM 1664 N N . HIS B 1 27 ? -5.703 -35.25 -8.68 1 62.03 27 HIS B N 1
ATOM 1665 C CA . HIS B 1 27 ? -6.137 -34.688 -9.953 1 62.03 27 HIS B CA 1
ATOM 1666 C C . HIS B 1 27 ? -5.379 -35.312 -11.117 1 62.03 27 HIS B C 1
ATOM 1668 O O . HIS B 1 27 ? -4.16 -35.5 -11.047 1 62.03 27 HIS B O 1
ATOM 1674 N N . THR B 1 28 ? -5.98 -36.125 -12.039 1 77.5 28 THR B N 1
ATOM 1675 C CA . THR B 1 28 ? -5.516 -36.688 -13.305 1 77.5 28 THR B CA 1
ATOM 1676 C C . THR B 1 28 ? -5.336 -35.594 -14.352 1 77.5 28 THR B C 1
ATOM 1678 O O . THR B 1 28 ? -5.945 -34.531 -14.258 1 77.5 28 THR B O 1
ATOM 1681 N N . GLY B 1 29 ? -4.152 -35.781 -15.078 1 87.19 29 GLY B N 1
ATOM 1682 C CA . GLY B 1 29 ? -3.873 -34.844 -16.172 1 87.19 29 GLY B CA 1
ATOM 1683 C C . GLY B 1 29 ? -2.707 -35.281 -17.031 1 87.19 29 GLY B C 1
ATOM 1684 O O . GLY B 1 29 ? -2.301 -36.438 -17 1 87.19 29 GLY B O 1
ATOM 1685 N N . VAL B 1 30 ? -2.424 -34.469 -17.938 1 92.56 30 VAL B N 1
ATOM 1686 C CA . VAL B 1 30 ? -1.334 -34.719 -18.875 1 92.56 30 VAL B CA 1
ATOM 1687 C C . VAL B 1 30 ? -0.204 -33.719 -18.641 1 92.56 30 VAL B C 1
ATOM 1689 O O . VAL B 1 30 ? -0.45 -32.531 -18.469 1 92.56 30 VAL B O 1
ATOM 1692 N N . TYR B 1 31 ? 0.948 -34.25 -18.516 1 93.44 31 TYR B N 1
ATOM 1693 C CA . TYR B 1 31 ? 2.139 -33.438 -18.344 1 93.44 31 TYR B CA 1
ATOM 1694 C C . TYR B 1 31 ? 2.979 -33.438 -19.609 1 93.44 31 TYR B C 1
ATOM 1696 O O . TYR B 1 31 ? 3.16 -34.469 -20.25 1 93.44 31 TYR B O 1
ATOM 1704 N N . GLU B 1 32 ? 3.389 -32.312 -20.109 1 96.56 32 GLU B N 1
ATOM 1705 C CA . GLU B 1 32 ? 4.359 -32.094 -21.188 1 96.56 32 GLU B CA 1
ATOM 1706 C C . GLU B 1 32 ? 5.512 -31.219 -20.719 1 96.56 32 GLU B C 1
ATOM 1708 O O . GLU B 1 32 ? 5.312 -30.031 -20.438 1 96.56 32 GLU B O 1
ATOM 1713 N N . GLY B 1 33 ? 6.668 -31.797 -20.625 1 96.75 33 GLY B N 1
ATOM 1714 C CA . GLY B 1 33 ? 7.812 -31 -20.203 1 96.75 33 GLY B CA 1
ATOM 1715 C C . GLY B 1 33 ? 9.008 -31.844 -19.797 1 96.75 33 GLY B C 1
ATOM 1716 O O . GLY B 1 33 ? 9.102 -33 -20.172 1 96.75 33 GLY B O 1
ATOM 1717 N N . GLU B 1 34 ? 9.898 -31.266 -19.109 1 96.5 34 GLU B N 1
ATOM 1718 C CA . GLU B 1 34 ? 11.156 -31.906 -18.75 1 96.5 34 GLU B CA 1
ATOM 1719 C C . GLU B 1 34 ? 10.961 -32.844 -17.547 1 96.5 34 GLU B C 1
ATOM 1721 O O . GLU B 1 34 ? 10.078 -32.625 -16.719 1 96.5 34 GLU B O 1
ATOM 1726 N N . ARG B 1 35 ? 11.758 -33.875 -17.5 1 95.12 35 ARG B N 1
ATOM 1727 C CA . ARG B 1 35 ? 11.781 -34.812 -16.391 1 95.12 35 ARG B CA 1
ATOM 1728 C C . ARG B 1 35 ? 13.211 -35.094 -15.945 1 95.12 35 ARG B C 1
ATOM 1730 O O . ARG B 1 35 ? 14.148 -34.969 -16.734 1 95.12 35 ARG B O 1
ATOM 1737 N N . LYS B 1 36 ? 13.281 -35.406 -14.766 1 96.06 36 LYS B N 1
ATOM 1738 C CA . LYS B 1 36 ? 14.555 -35.812 -14.188 1 96.06 36 LYS B CA 1
ATOM 1739 C C . LYS B 1 36 ? 14.359 -37 -13.219 1 96.06 36 LYS B C 1
ATOM 1741 O O . LYS B 1 36 ? 13.547 -36.906 -12.297 1 96.06 36 LYS B O 1
ATOM 1746 N N . ASP B 1 37 ? 15.109 -38.094 -13.508 1 95.19 37 ASP B N 1
ATOM 1747 C CA . ASP B 1 37 ? 15.055 -39.281 -12.68 1 95.19 37 ASP B CA 1
ATOM 1748 C C . ASP B 1 37 ? 13.617 -39.781 -12.516 1 95.19 37 ASP B C 1
ATOM 1750 O O . ASP B 1 37 ? 13.18 -40.062 -11.398 1 95.19 37 ASP B O 1
ATOM 1754 N N . GLY B 1 38 ? 12.805 -39.688 -13.562 1 93.06 38 GLY B N 1
ATOM 1755 C CA . GLY B 1 38 ? 11.453 -40.219 -13.609 1 93.06 38 GLY B CA 1
ATOM 1756 C C . GLY B 1 38 ? 10.414 -39.281 -13.008 1 93.06 38 GLY B C 1
ATOM 1757 O O . GLY B 1 38 ? 9.219 -39.562 -13.055 1 93.06 38 GLY B O 1
ATOM 1758 N N . LYS B 1 39 ? 10.93 -38.188 -12.578 1 94.38 39 LYS B N 1
ATOM 1759 C CA . LYS B 1 39 ? 10.016 -37.219 -11.953 1 94.38 39 LYS B CA 1
ATOM 1760 C C . LYS B 1 39 ? 9.844 -35.969 -12.805 1 94.38 39 LYS B C 1
ATOM 1762 O O . LYS B 1 39 ? 10.742 -35.625 -13.57 1 94.38 39 LYS B O 1
ATOM 1767 N N . ILE B 1 40 ? 8.68 -35.406 -12.711 1 92.5 40 ILE B N 1
ATOM 1768 C CA . ILE B 1 40 ? 8.461 -34.125 -13.375 1 92.5 40 ILE B CA 1
ATOM 1769 C C . ILE B 1 40 ? 9.438 -33.094 -12.836 1 92.5 40 ILE B C 1
ATOM 1771 O O . ILE B 1 40 ? 9.594 -32.938 -11.617 1 92.5 40 ILE B O 1
ATOM 1775 N N . HIS B 1 41 ? 10.195 -32.406 -13.578 1 96 41 HIS B N 1
ATOM 1776 C CA . HIS B 1 41 ? 11.25 -31.438 -13.234 1 96 41 HIS B CA 1
ATOM 1777 C C . HIS B 1 41 ? 11.508 -30.469 -14.375 1 96 41 HIS B C 1
ATOM 1779 O O . HIS B 1 41 ? 11.297 -30.797 -15.539 1 96 41 HIS B O 1
ATOM 1785 N N . GLY B 1 42 ? 11.984 -29.266 -13.953 1 97 42 GLY B N 1
ATOM 1786 C CA . GLY B 1 42 ? 12.242 -28.266 -14.977 1 97 42 GLY B CA 1
ATOM 1787 C C . GLY B 1 42 ? 10.992 -27.547 -15.445 1 97 42 GLY B C 1
ATOM 1788 O O . GLY B 1 42 ? 10.07 -27.312 -14.656 1 97 42 GLY B O 1
ATOM 1789 N N . TYR B 1 43 ? 11.016 -27.078 -16.672 1 97.5 43 TYR B N 1
ATOM 1790 C CA . TYR B 1 43 ? 9.883 -26.328 -17.188 1 97.5 43 TYR B CA 1
ATOM 1791 C C . TYR B 1 43 ? 8.891 -27.25 -17.875 1 97.5 43 TYR B C 1
ATOM 1793 O O . TYR B 1 43 ? 9.281 -28.172 -18.594 1 97.5 43 TYR B O 1
ATOM 1801 N N . GLY B 1 44 ? 7.559 -27.031 -17.672 1 97.31 44 GLY B N 1
ATOM 1802 C CA . GLY B 1 44 ? 6.559 -27.859 -18.297 1 97.31 44 GLY B CA 1
ATOM 1803 C C . GLY B 1 44 ? 5.141 -27.375 -18.078 1 97.31 44 GLY B C 1
ATOM 1804 O O . GLY B 1 44 ? 4.922 -26.375 -17.391 1 97.31 44 GLY B O 1
ATOM 1805 N N . THR B 1 45 ? 4.285 -28.031 -18.719 1 97.19 45 THR B N 1
ATOM 1806 C CA . THR B 1 45 ? 2.857 -27.734 -18.641 1 97.19 45 THR B CA 1
ATOM 1807 C C . THR B 1 45 ? 2.086 -28.953 -18.141 1 97.19 45 THR B C 1
ATOM 1809 O O . THR B 1 45 ? 2.268 -30.062 -18.641 1 97.19 45 THR B O 1
ATOM 1812 N N . TYR B 1 46 ? 1.36 -28.766 -17.094 1 94.88 46 TYR B N 1
ATOM 1813 C CA . TYR B 1 46 ? 0.413 -29.781 -16.656 1 94.88 46 TYR B CA 1
ATOM 1814 C C . TYR B 1 46 ? -1.022 -29.344 -16.906 1 94.88 46 TYR B C 1
ATOM 1816 O O . TYR B 1 46 ? -1.441 -28.281 -16.422 1 94.88 46 TYR B O 1
ATOM 1824 N N . THR B 1 47 ? -1.701 -30.109 -17.641 1 94.88 47 THR B N 1
ATOM 1825 C CA . THR B 1 47 ? -3.117 -29.859 -17.891 1 94.88 47 THR B CA 1
ATOM 1826 C C . THR B 1 47 ? -3.986 -30.859 -17.156 1 94.88 47 THR B C 1
ATOM 1828 O O . THR B 1 47 ? -3.965 -32.062 -17.469 1 94.88 47 THR B O 1
ATOM 1831 N N . TYR B 1 48 ? -4.742 -30.375 -16.219 1 89.75 48 TYR B N 1
ATOM 1832 C CA . TYR B 1 48 ? -5.613 -31.219 -15.422 1 89.75 48 TYR B CA 1
ATOM 1833 C C . TYR B 1 48 ? -6.895 -31.562 -16.188 1 89.75 48 TYR B C 1
ATOM 1835 O O . TYR B 1 48 ? -7.316 -30.797 -17.062 1 89.75 48 TYR B O 1
ATOM 1843 N N . THR B 1 49 ? -7.48 -32.656 -15.766 1 88.94 49 THR B N 1
ATOM 1844 C CA . THR B 1 49 ? -8.68 -33.125 -16.469 1 88.94 49 THR B CA 1
ATOM 1845 C C . THR B 1 49 ? -9.836 -32.156 -16.234 1 88.94 49 THR B C 1
ATOM 1847 O O . THR B 1 49 ? -10.742 -32.062 -17.078 1 88.94 49 THR B O 1
ATOM 1850 N N . ASN B 1 50 ? -9.836 -31.438 -15.156 1 87.12 50 ASN B N 1
ATOM 1851 C CA . ASN B 1 50 ? -10.93 -30.516 -14.852 1 87.12 50 ASN B CA 1
ATOM 1852 C C . ASN B 1 50 ? -10.758 -29.188 -15.586 1 87.12 50 ASN B C 1
ATOM 1854 O O . ASN B 1 50 ? -11.586 -28.281 -15.445 1 87.12 50 ASN B O 1
ATOM 1858 N N . GLY B 1 51 ? -9.703 -29.078 -16.297 1 90.44 51 GLY B N 1
ATOM 1859 C CA . GLY B 1 51 ? -9.5 -27.859 -17.078 1 90.44 51 GLY B CA 1
ATOM 1860 C C . GLY B 1 51 ? -8.477 -26.922 -16.469 1 90.44 51 GLY B C 1
ATOM 1861 O O . GLY B 1 51 ? -8.031 -25.969 -17.125 1 90.44 51 GLY B O 1
ATOM 1862 N N . THR B 1 52 ? -8.07 -27.203 -15.266 1 92.69 52 THR B N 1
ATOM 1863 C CA . THR B 1 52 ? -7.012 -26.422 -14.633 1 92.69 52 THR B CA 1
ATOM 1864 C C . THR B 1 52 ? -5.668 -26.688 -15.305 1 92.69 52 THR B C 1
ATOM 1866 O O . THR B 1 52 ? -5.383 -27.828 -15.711 1 92.69 52 THR B O 1
ATOM 1869 N N . LYS B 1 53 ? -4.859 -25.609 -15.445 1 94.88 53 LYS B N 1
ATOM 1870 C CA . LYS B 1 53 ? -3.586 -25.75 -16.156 1 94.88 53 LYS B CA 1
ATOM 1871 C C . LYS B 1 53 ? -2.467 -25.031 -15.406 1 94.88 53 LYS B C 1
ATOM 1873 O O . LYS B 1 53 ? -2.639 -23.891 -14.969 1 94.88 53 LYS B O 1
ATOM 1878 N N . TYR B 1 54 ? -1.393 -25.781 -15.203 1 95.44 54 TYR B N 1
ATOM 1879 C CA . TYR B 1 54 ? -0.19 -25.156 -14.664 1 95.44 54 TYR B CA 1
ATOM 1880 C C . TYR B 1 54 ? 0.923 -25.125 -15.711 1 95.44 54 TYR B C 1
ATOM 1882 O O . TYR B 1 54 ? 1.225 -26.156 -16.328 1 95.44 54 TYR B O 1
ATOM 1890 N N . VAL B 1 55 ? 1.461 -23.969 -16 1 96.5 55 VAL B N 1
ATOM 1891 C CA . VAL B 1 55 ? 2.621 -23.781 -16.875 1 96.5 55 VAL B CA 1
ATOM 1892 C C . VAL B 1 55 ? 3.754 -23.125 -16.078 1 96.5 55 VAL B C 1
ATOM 1894 O O . VAL B 1 55 ? 3.611 -22 -15.586 1 96.5 55 VAL B O 1
ATOM 1897 N N . GLY B 1 56 ? 4.84 -23.859 -15.945 1 96.56 56 GLY B N 1
ATOM 1898 C CA . GLY B 1 56 ? 5.953 -23.281 -15.195 1 96.56 56 GLY B CA 1
ATOM 1899 C C . GLY B 1 56 ? 6.969 -24.328 -14.766 1 96.56 56 GLY B C 1
ATOM 1900 O O . GLY B 1 56 ? 7.113 -25.359 -15.406 1 96.56 56 GLY B O 1
ATOM 1901 N N . TYR B 1 57 ? 7.703 -23.953 -13.781 1 97.12 57 TYR B N 1
ATOM 1902 C CA . TYR B 1 57 ? 8.797 -24.797 -13.344 1 97.12 57 TYR B CA 1
ATOM 1903 C C . TYR B 1 57 ? 8.312 -25.828 -12.32 1 97.12 57 TYR B C 1
ATOM 1905 O O . TYR B 1 57 ? 7.438 -25.531 -11.508 1 97.12 57 TYR B O 1
ATOM 1913 N N . TRP B 1 58 ? 8.891 -26.938 -12.391 1 95.94 58 TRP B N 1
ATOM 1914 C CA . TRP B 1 58 ? 8.617 -28.078 -11.508 1 95.94 58 TRP B CA 1
ATOM 1915 C C . TRP B 1 58 ? 9.891 -28.562 -10.836 1 95.94 58 TRP B C 1
ATOM 1917 O O . TRP B 1 58 ? 10.984 -28.438 -11.398 1 95.94 58 TRP B O 1
ATOM 1927 N N . LYS B 1 59 ? 9.703 -29.109 -9.633 1 96.44 59 LYS B N 1
ATOM 1928 C CA . LYS B 1 59 ? 10.773 -29.797 -8.914 1 96.44 59 LYS B CA 1
ATOM 1929 C C . LYS B 1 59 ? 10.234 -31.016 -8.172 1 96.44 59 LYS B C 1
ATOM 1931 O O . LYS B 1 59 ? 9.336 -30.891 -7.34 1 96.44 59 LYS B O 1
ATOM 1936 N N . GLU B 1 60 ? 10.758 -32.188 -8.539 1 93.94 60 GLU B N 1
ATOM 1937 C CA . GLU B 1 60 ? 10.391 -33.406 -7.871 1 93.94 60 GLU B CA 1
ATOM 1938 C C . GLU B 1 60 ? 8.875 -33.594 -7.824 1 93.94 60 GLU B C 1
ATOM 1940 O O . GLU B 1 60 ? 8.305 -33.812 -6.754 1 93.94 60 GLU B O 1
ATOM 1945 N N . ASN B 1 61 ? 8.234 -33.375 -8.898 1 92.19 61 ASN B N 1
ATOM 1946 C CA . ASN B 1 61 ? 6.812 -33.625 -9.125 1 92.19 61 ASN B CA 1
ATOM 1947 C C . ASN B 1 61 ? 5.961 -32.531 -8.5 1 92.19 61 ASN B C 1
ATOM 1949 O O . ASN B 1 61 ? 4.738 -32.656 -8.398 1 92.19 61 ASN B O 1
ATOM 1953 N N . THR B 1 62 ? 6.586 -31.406 -8.031 1 93.56 62 THR B N 1
ATOM 1954 C CA . THR B 1 62 ? 5.812 -30.328 -7.445 1 93.56 62 THR B CA 1
ATOM 1955 C C . THR B 1 62 ? 6.008 -29.031 -8.234 1 93.56 62 THR B C 1
ATOM 1957 O O . THR B 1 62 ? 7.07 -28.812 -8.812 1 93.56 62 THR B O 1
ATOM 1960 N N . MET B 1 63 ? 4.938 -28.234 -8.273 1 94.06 63 MET B N 1
ATOM 1961 C CA . MET B 1 63 ? 5.105 -26.891 -8.781 1 94.06 63 MET B CA 1
ATOM 1962 C C . MET B 1 63 ? 6.141 -26.125 -7.969 1 94.06 63 MET B C 1
ATOM 1964 O O . MET B 1 63 ? 6.082 -26.109 -6.738 1 94.06 63 MET B O 1
ATOM 1968 N N . HIS B 1 64 ? 7.117 -25.547 -8.523 1 95.56 64 HIS B N 1
ATOM 1969 C CA . HIS B 1 64 ? 8.25 -24.891 -7.879 1 95.56 64 HIS B CA 1
ATOM 1970 C C . HIS B 1 64 ? 8.844 -23.812 -8.773 1 95.56 64 HIS B C 1
ATOM 1972 O O . HIS B 1 64 ? 8.906 -23.969 -9.992 1 95.56 64 HIS B O 1
ATOM 1978 N N . GLY B 1 65 ? 9.359 -22.734 -8.094 1 95.25 65 GLY B N 1
ATOM 1979 C CA . GLY B 1 65 ? 9.852 -21.641 -8.898 1 95.25 65 GLY B CA 1
ATOM 1980 C C . GLY B 1 65 ? 8.75 -20.75 -9.453 1 95.25 65 GLY B C 1
ATOM 1981 O O . GLY B 1 65 ? 7.758 -20.484 -8.766 1 95.25 65 GLY B O 1
ATOM 1982 N N . GLU B 1 66 ? 8.945 -20.297 -10.648 1 94.94 66 GLU B N 1
ATOM 1983 C CA . GLU B 1 66 ? 7.938 -19.406 -11.242 1 94.94 66 GLU B CA 1
ATOM 1984 C C . GLU B 1 66 ? 6.953 -20.203 -12.102 1 94.94 66 GLU B C 1
ATOM 1986 O O . GLU B 1 66 ? 7.344 -21.141 -12.797 1 94.94 66 GLU B O 1
ATOM 1991 N N . GLY B 1 67 ? 5.691 -19.75 -12.062 1 95.31 67 GLY B N 1
ATOM 1992 C C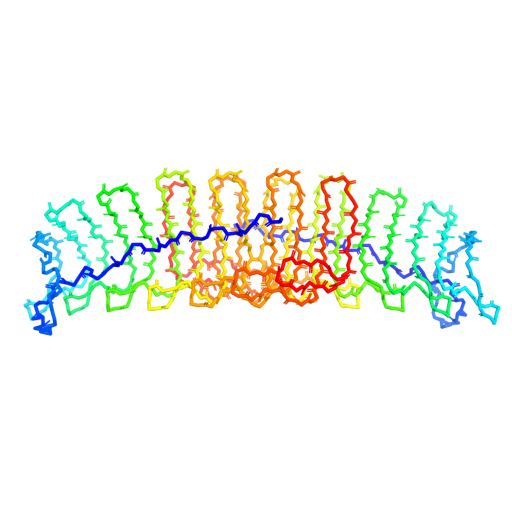A . GLY B 1 67 ? 4.703 -20.422 -12.883 1 95.31 67 GLY B CA 1
ATOM 1993 C C . GLY B 1 67 ? 3.342 -19.75 -12.859 1 95.31 67 GLY B C 1
ATOM 1994 O O . GLY B 1 67 ? 3.111 -18.828 -12.062 1 95.31 67 GLY B O 1
ATOM 1995 N N . THR B 1 68 ? 2.549 -20.172 -13.734 1 95.19 68 THR B N 1
ATOM 1996 C CA . THR B 1 68 ? 1.174 -19.703 -13.852 1 95.19 68 THR B CA 1
ATOM 1997 C C . THR B 1 68 ? 0.189 -20.859 -13.68 1 95.19 68 THR B C 1
ATOM 1999 O O . THR B 1 68 ? 0.29 -21.875 -14.367 1 95.19 68 THR B O 1
ATOM 2002 N N . LEU B 1 69 ? -0.682 -20.719 -12.789 1 95.62 69 LEU B N 1
ATOM 2003 C CA . LEU B 1 69 ? -1.807 -21.641 -12.633 1 95.62 69 LEU B CA 1
ATOM 2004 C C . LEU B 1 69 ? -3.113 -20.969 -13.047 1 95.62 69 LEU B C 1
ATOM 2006 O O . LEU B 1 69 ? -3.482 -19.922 -12.5 1 95.62 69 LEU B O 1
ATOM 2010 N N . THR B 1 70 ? -3.746 -21.562 -13.945 1 95.19 70 THR B N 1
ATOM 2011 C CA . THR B 1 70 ? -5.055 -21.109 -14.398 1 95.19 70 THR B CA 1
ATOM 2012 C C . THR B 1 70 ? -6.133 -22.141 -14.078 1 95.19 70 THR B C 1
ATOM 2014 O O . THR B 1 70 ? -6.102 -23.25 -14.602 1 95.19 70 THR B O 1
ATOM 2017 N N . TRP B 1 71 ? -7.102 -21.734 -13.266 1 93.75 71 TRP B N 1
ATOM 2018 C CA . TRP B 1 71 ? -8.188 -22.641 -12.898 1 93.75 71 TRP B CA 1
ATOM 2019 C C . TRP B 1 71 ? -9.273 -22.656 -13.969 1 93.75 71 TRP B C 1
ATOM 2021 O O . TRP B 1 71 ? -9.398 -21.703 -14.75 1 93.75 71 TRP B O 1
ATOM 2031 N N . ALA B 1 72 ? -10.008 -23.703 -13.945 1 91 72 ALA B N 1
ATOM 2032 C CA . ALA B 1 72 ? -11.078 -23.875 -14.93 1 91 72 ALA B CA 1
ATOM 2033 C C . ALA B 1 72 ? -12.094 -22.734 -14.836 1 91 72 ALA B C 1
ATOM 2035 O O . ALA B 1 72 ? -12.664 -22.312 -15.852 1 91 72 ALA B O 1
ATOM 2036 N N . ASN B 1 73 ? -12.305 -22.234 -13.656 1 92 73 ASN B N 1
ATOM 2037 C CA . ASN B 1 73 ? -13.305 -21.188 -13.445 1 92 73 ASN B CA 1
ATOM 2038 C C . ASN B 1 73 ? -12.773 -19.812 -13.844 1 92 73 ASN B C 1
ATOM 2040 O O . ASN B 1 73 ? -13.477 -18.812 -13.719 1 92 73 ASN B O 1
ATOM 2044 N N . GLY B 1 74 ? -11.562 -19.75 -14.219 1 93.25 74 GLY B N 1
ATOM 2045 C CA . GLY B 1 74 ? -11.016 -18.484 -14.719 1 93.25 74 GLY B CA 1
ATOM 2046 C C . GLY B 1 74 ? -10.117 -17.797 -13.719 1 93.25 74 GLY B C 1
ATOM 2047 O O . GLY B 1 74 ? -9.453 -16.812 -14.055 1 93.25 74 GLY B O 1
ATOM 2048 N N . GLU B 1 75 ? -10.031 -18.297 -12.5 1 94.62 75 GLU B N 1
ATOM 2049 C CA . GLU B 1 75 ? -9.047 -17.781 -11.555 1 94.62 75 GLU B CA 1
ATOM 2050 C C . GLU B 1 75 ? -7.625 -18.078 -12.023 1 94.62 75 GLU B C 1
ATOM 2052 O O . GLU B 1 75 ? -7.391 -19.078 -12.711 1 94.62 75 GLU B O 1
ATOM 2057 N N . LYS B 1 76 ? -6.758 -17.188 -11.633 1 94.31 76 LYS B N 1
ATOM 2058 C CA . LYS B 1 76 ? -5.387 -17.344 -12.109 1 94.31 76 LYS B CA 1
ATOM 2059 C C . LYS B 1 76 ? -4.387 -16.859 -11.062 1 94.31 76 LYS B C 1
ATOM 2061 O O . LYS B 1 76 ? -4.609 -15.836 -10.406 1 94.31 76 LYS B O 1
ATOM 2066 N N . TYR B 1 77 ? -3.34 -17.641 -10.938 1 95.5 77 TYR B N 1
ATOM 2067 C CA . TYR B 1 77 ? -2.199 -17.219 -10.133 1 95.5 77 TYR B CA 1
ATOM 2068 C C . TYR B 1 77 ? -0.917 -17.234 -10.961 1 95.5 77 TYR B C 1
ATOM 2070 O O . TYR B 1 77 ? -0.597 -18.234 -11.609 1 95.5 77 TYR B O 1
ATOM 2078 N N . ILE B 1 78 ? -0.245 -16.141 -10.969 1 94.81 78 ILE B N 1
ATOM 2079 C CA . ILE B 1 78 ? 1.068 -15.992 -11.594 1 94.81 78 ILE B CA 1
ATOM 2080 C C . ILE B 1 78 ? 2.094 -15.586 -10.539 1 94.81 78 ILE B C 1
ATOM 2082 O O . ILE B 1 78 ? 1.95 -14.539 -9.891 1 94.81 78 ILE B O 1
ATOM 2086 N N . GLY B 1 79 ? 3.131 -16.453 -10.344 1 95.12 79 GLY B N 1
ATOM 2087 C CA . GLY B 1 79 ? 4.121 -16.094 -9.336 1 95.12 79 GLY B CA 1
ATOM 2088 C C . GLY B 1 79 ? 5.02 -17.25 -8.945 1 95.12 79 GLY B C 1
ATOM 2089 O O . GLY B 1 79 ? 5.254 -18.156 -9.742 1 95.12 79 GLY B O 1
ATOM 2090 N N . SER B 1 80 ? 5.535 -17.062 -7.777 1 96 80 SER B N 1
ATOM 2091 C CA . SER B 1 80 ? 6.477 -18.062 -7.293 1 96 80 SER B CA 1
ATOM 2092 C C . SER B 1 80 ? 5.75 -19.188 -6.559 1 96 80 SER B C 1
ATOM 2094 O O . SER B 1 80 ? 4.742 -18.953 -5.891 1 96 80 SER B O 1
ATOM 2096 N N . TRP B 1 81 ? 6.281 -20.359 -6.715 1 95.69 81 TRP B N 1
ATOM 2097 C CA . TRP B 1 81 ? 5.77 -21.562 -6.094 1 95.69 81 TRP B CA 1
ATOM 2098 C C . TRP B 1 81 ? 6.855 -22.266 -5.289 1 95.69 81 TRP B C 1
ATOM 2100 O O . TRP B 1 81 ? 8.031 -22.234 -5.664 1 95.69 81 TRP B O 1
ATOM 2110 N N . LYS B 1 82 ? 6.438 -22.844 -4.238 1 95.75 82 LYS B N 1
ATOM 2111 C CA . LYS B 1 82 ? 7.281 -23.734 -3.438 1 95.75 82 LYS B CA 1
ATOM 2112 C C . LYS B 1 82 ? 6.504 -24.969 -2.975 1 95.75 82 LYS B C 1
ATOM 2114 O O . LYS B 1 82 ? 5.566 -24.844 -2.184 1 95.75 82 LYS B O 1
ATOM 2119 N N . ASP B 1 83 ? 6.871 -26.109 -3.539 1 93.19 83 ASP B N 1
ATOM 2120 C CA . ASP B 1 83 ? 6.254 -27.375 -3.164 1 93.19 83 ASP B CA 1
ATOM 2121 C C . ASP B 1 83 ? 4.734 -27.328 -3.311 1 93.19 83 ASP B C 1
ATOM 2123 O O . ASP B 1 83 ? 4.004 -27.656 -2.375 1 93.19 83 ASP B O 1
ATOM 2127 N N . ASP B 1 84 ? 4.27 -26.812 -4.406 1 92.56 84 ASP B N 1
ATOM 2128 C CA . ASP B 1 84 ? 2.881 -26.797 -4.855 1 92.56 84 ASP B CA 1
ATOM 2129 C C . ASP B 1 84 ? 2.104 -25.656 -4.188 1 92.56 84 ASP B C 1
ATOM 2131 O O . ASP B 1 84 ? 0.882 -25.578 -4.324 1 92.56 84 ASP B O 1
ATOM 2135 N N . GLU B 1 85 ? 2.787 -24.844 -3.408 1 94.44 85 GLU B N 1
ATOM 2136 C CA . GLU B 1 85 ? 2.107 -23.75 -2.727 1 94.44 85 GLU B CA 1
ATOM 2137 C C . GLU B 1 85 ? 2.592 -22.391 -3.242 1 94.44 85 GLU B C 1
ATOM 2139 O O . GLU B 1 85 ? 3.773 -22.219 -3.545 1 94.44 85 GLU B O 1
ATOM 2144 N N . LYS B 1 86 ? 1.664 -21.516 -3.285 1 95.31 86 LYS B N 1
ATOM 2145 C CA . LYS B 1 86 ? 2.059 -20.156 -3.633 1 95.31 86 LYS B CA 1
ATOM 2146 C C . LYS B 1 86 ? 3.068 -19.609 -2.633 1 95.31 86 LYS B C 1
ATOM 2148 O O . LYS B 1 86 ? 2.93 -19.812 -1.425 1 95.31 86 LYS B O 1
ATOM 2153 N N . TYR B 1 87 ? 4.051 -18.906 -3.09 1 95.75 87 TYR B N 1
ATOM 2154 C CA . TYR B 1 87 ? 5.18 -18.453 -2.289 1 95.75 87 TYR B CA 1
ATOM 2155 C C . TYR B 1 87 ? 5.82 -17.219 -2.904 1 95.75 87 TYR B C 1
ATOM 2157 O O . TYR B 1 87 ? 5.793 -17.031 -4.125 1 95.75 87 TYR B O 1
ATOM 2165 N N . GLY B 1 88 ? 6.352 -16.359 -2.021 1 95.69 88 GLY B N 1
ATOM 2166 C CA . GLY B 1 88 ? 7.043 -15.203 -2.561 1 95.69 88 GLY B CA 1
ATOM 2167 C C . GLY B 1 88 ? 6.102 -14.172 -3.148 1 95.69 88 GLY B C 1
ATOM 2168 O O . GLY B 1 88 ? 5.109 -13.797 -2.521 1 95.69 88 GLY B O 1
ATOM 2169 N N . TYR B 1 89 ? 6.449 -13.711 -4.312 1 96.31 89 TYR B N 1
ATOM 2170 C CA . TYR B 1 89 ? 5.633 -12.695 -4.965 1 96.31 89 TYR B CA 1
ATOM 2171 C C . TYR B 1 89 ? 4.676 -13.328 -5.973 1 96.31 89 TYR B C 1
ATOM 2173 O O . TYR B 1 89 ? 5.039 -14.289 -6.664 1 96.31 89 TYR B O 1
ATOM 2181 N N . GLY B 1 90 ? 3.488 -12.711 -6.078 1 95.25 90 GLY B N 1
ATOM 2182 C CA . GLY B 1 90 ? 2.557 -13.211 -7.078 1 95.25 90 GLY B CA 1
ATOM 2183 C C . GLY B 1 90 ? 1.301 -12.367 -7.195 1 95.25 90 GLY B C 1
ATOM 2184 O O . GLY B 1 90 ? 1.044 -11.5 -6.352 1 95.25 90 GLY B O 1
ATOM 2185 N N . ILE B 1 91 ? 0.604 -12.617 -8.227 1 94.75 91 ILE B N 1
ATOM 2186 C CA . ILE B 1 91 ? -0.691 -11.992 -8.461 1 94.75 91 ILE B CA 1
ATOM 2187 C C . ILE B 1 91 ? -1.766 -13.062 -8.617 1 94.75 91 ILE B C 1
ATOM 2189 O O . ILE B 1 91 ? -1.565 -14.055 -9.32 1 94.75 91 ILE B O 1
ATOM 2193 N N . TYR B 1 92 ? -2.75 -12.836 -7.914 1 95.25 92 TYR B N 1
ATOM 2194 C CA . TYR B 1 92 ? -3.955 -13.656 -8.031 1 95.25 92 TYR B CA 1
ATOM 2195 C C . TYR B 1 92 ? -5.109 -12.844 -8.602 1 95.25 92 TYR B C 1
ATOM 2197 O O . TYR B 1 92 ? -5.422 -11.758 -8.102 1 95.25 92 TYR B O 1
ATOM 2205 N N . THR B 1 93 ? -5.758 -13.391 -9.602 1 94.06 93 THR B N 1
ATOM 2206 C CA . THR B 1 93 ? -6.852 -12.656 -10.227 1 94.06 93 THR B CA 1
ATOM 2207 C C . THR B 1 93 ? -8.117 -13.508 -10.281 1 94.06 93 THR B C 1
ATOM 2209 O O . THR B 1 93 ? -8.047 -14.719 -10.5 1 94.06 93 THR B O 1
ATOM 2212 N N . TRP B 1 94 ? -9.219 -12.883 -10.07 1 94.69 94 TRP B N 1
ATOM 2213 C CA . TRP B 1 94 ? -10.539 -13.477 -10.242 1 94.69 94 TRP B CA 1
ATOM 2214 C C . TRP B 1 94 ? -11.195 -12.984 -11.523 1 94.69 94 TRP B C 1
ATOM 2216 O O . TRP B 1 94 ? -10.859 -11.906 -12.031 1 94.69 94 TRP B O 1
ATOM 2226 N N . PRO B 1 95 ? -12.125 -13.742 -12.039 1 94.06 95 PRO B N 1
ATOM 2227 C CA . PRO B 1 95 ? -12.75 -13.383 -13.32 1 94.06 95 PRO B CA 1
ATOM 2228 C C . PRO B 1 95 ? -13.516 -12.07 -13.25 1 94.06 95 PRO B C 1
ATOM 2230 O O . PRO B 1 95 ? -13.719 -11.414 -14.281 1 94.06 95 PRO B O 1
ATOM 2233 N N . ASP B 1 96 ? -13.961 -11.656 -12.109 1 94.5 96 ASP B N 1
ATOM 2234 C CA . ASP B 1 96 ? -14.758 -10.445 -11.984 1 94.5 96 ASP B CA 1
ATOM 2235 C C . ASP B 1 96 ? -13.867 -9.211 -11.875 1 94.5 96 ASP B C 1
ATOM 2237 O O . ASP B 1 96 ? -14.359 -8.094 -11.703 1 94.5 96 ASP B O 1
ATOM 2241 N N . GLY B 1 97 ? -12.625 -9.414 -11.922 1 91.44 97 GLY B N 1
ATOM 2242 C CA . GLY B 1 97 ? -11.695 -8.289 -11.914 1 91.44 97 GLY B CA 1
ATOM 2243 C C . GLY B 1 97 ? -11.039 -8.078 -10.562 1 91.44 97 GLY B C 1
ATOM 2244 O O . GLY B 1 97 ? -10.07 -7.32 -10.445 1 91.44 97 GLY B O 1
ATOM 2245 N N . GLU B 1 98 ? -11.492 -8.758 -9.562 1 94.56 98 GLU B N 1
ATOM 2246 C CA . GLU B 1 98 ? -10.836 -8.703 -8.258 1 94.56 98 GLU B CA 1
ATOM 2247 C C . GLU B 1 98 ? -9.461 -9.367 -8.297 1 94.56 98 GLU B C 1
ATOM 2249 O O . GLU B 1 98 ? -9.234 -10.289 -9.086 1 94.56 98 GLU B O 1
ATOM 2254 N N . SER B 1 99 ? -8.555 -8.797 -7.461 1 93.94 99 SER B N 1
ATOM 2255 C CA . SER B 1 99 ? -7.199 -9.328 -7.523 1 93.94 99 SER B CA 1
ATOM 2256 C C . SER B 1 99 ? -6.43 -9.031 -6.238 1 93.94 99 SER B C 1
ATOM 2258 O O . SER B 1 99 ? -6.824 -8.164 -5.457 1 93.94 99 SER B O 1
ATOM 2260 N N . TYR B 1 100 ? -5.457 -9.82 -6.078 1 96 100 TYR B N 1
ATOM 2261 C CA . TYR B 1 100 ? -4.449 -9.586 -5.051 1 96 100 TYR B CA 1
ATOM 2262 C C . TYR B 1 100 ? -3.045 -9.656 -5.641 1 96 100 TYR B C 1
ATOM 2264 O O . TYR B 1 100 ? -2.717 -10.602 -6.363 1 96 100 TYR B O 1
ATOM 2272 N N . VAL B 1 101 ? -2.26 -8.695 -5.367 1 93.88 101 VAL B N 1
ATOM 2273 C CA . VAL B 1 101 ? -0.847 -8.688 -5.727 1 93.88 101 VAL B CA 1
ATOM 2274 C C . VAL B 1 101 ? 0.005 -8.477 -4.48 1 93.88 101 VAL B C 1
ATOM 2276 O O . VAL B 1 101 ? -0.209 -7.52 -3.73 1 93.88 101 VAL B O 1
ATOM 2279 N N . GLY B 1 102 ? 0.955 -9.43 -4.215 1 95.44 102 GLY B N 1
ATOM 2280 C CA . GLY B 1 102 ? 1.771 -9.281 -3.023 1 95.44 102 GLY B CA 1
ATOM 2281 C C . GLY B 1 102 ? 2.533 -10.539 -2.656 1 95.44 102 GLY B C 1
ATOM 2282 O O . GLY B 1 102 ? 2.914 -11.32 -3.533 1 95.44 102 GLY B O 1
ATOM 2283 N N . ASN B 1 103 ? 2.783 -10.609 -1.405 1 96.81 103 ASN B N 1
ATOM 2284 C CA . ASN B 1 103 ? 3.553 -11.734 -0.885 1 96.81 103 ASN B CA 1
ATOM 2285 C C . ASN B 1 103 ? 2.652 -12.906 -0.526 1 96.81 103 ASN B C 1
ATOM 2287 O O . ASN B 1 103 ? 1.519 -12.719 -0.082 1 96.81 103 ASN B O 1
ATOM 2291 N N . TRP B 1 104 ? 3.178 -14.039 -0.708 1 96.5 104 TRP B N 1
ATOM 2292 C CA . TRP B 1 104 ? 2.512 -15.297 -0.392 1 96.5 104 TRP B CA 1
ATOM 2293 C C . TRP B 1 104 ? 3.414 -16.203 0.447 1 96.5 104 TRP B C 1
ATOM 2295 O O . TRP B 1 104 ? 4.629 -16.234 0.235 1 96.5 104 TRP B O 1
ATOM 2305 N N . GLU B 1 105 ? 2.82 -16.875 1.314 1 96.19 105 GLU B N 1
ATOM 2306 C CA . GLU B 1 105 ? 3.467 -17.953 2.045 1 96.19 105 GLU B CA 1
ATOM 2307 C C . GLU B 1 105 ? 2.463 -19.047 2.42 1 96.19 105 GLU B C 1
ATOM 2309 O O . GLU B 1 105 ? 1.41 -18.766 2.99 1 96.19 105 GLU B O 1
ATOM 2314 N N . ASN B 1 106 ? 2.768 -20.266 1.96 1 94.06 106 ASN B N 1
ATOM 2315 C CA . ASN B 1 106 ? 1.887 -21.406 2.234 1 94.06 106 ASN B CA 1
ATOM 2316 C C . ASN B 1 106 ? 0.473 -21.156 1.717 1 94.06 106 ASN B C 1
ATOM 2318 O O . ASN B 1 106 ? -0.504 -21.375 2.432 1 94.06 106 ASN B O 1
ATOM 2322 N N . ASP B 1 107 ? 0.384 -20.562 0.58 1 94.38 107 ASP B N 1
ATOM 2323 C CA . ASP B 1 107 ? -0.854 -20.312 -0.153 1 94.38 107 ASP B CA 1
ATOM 2324 C C . ASP B 1 107 ? -1.646 -19.172 0.476 1 94.38 107 ASP B C 1
ATOM 2326 O O . ASP B 1 107 ? -2.803 -18.938 0.114 1 94.38 107 ASP B O 1
ATOM 2330 N N . LEU B 1 108 ? -1.033 -18.531 1.472 1 95.69 108 LEU B N 1
ATOM 2331 C CA . LEU B 1 108 ? -1.742 -17.453 2.154 1 95.69 108 LEU B CA 1
ATOM 2332 C C . LEU B 1 108 ? -1.119 -16.109 1.831 1 95.69 108 LEU B C 1
ATOM 2334 O O . LEU B 1 108 ? 0.104 -15.984 1.731 1 95.69 108 LEU B O 1
ATOM 2338 N N . LYS B 1 109 ? -1.951 -15.102 1.75 1 96.44 109 LYS B N 1
ATOM 2339 C CA . LYS B 1 109 ? -1.46 -13.727 1.645 1 96.44 109 LYS B CA 1
ATOM 2340 C C . LYS B 1 109 ? -0.724 -13.305 2.914 1 96.44 109 LYS B C 1
ATOM 2342 O O . LYS B 1 109 ? -1.211 -13.539 4.023 1 96.44 109 LYS B O 1
ATOM 2347 N N . THR B 1 110 ? 0.413 -12.758 2.807 1 96.19 110 THR B N 1
ATOM 2348 C CA . THR B 1 110 ? 1.224 -12.328 3.938 1 96.19 110 THR B CA 1
ATOM 2349 C C . THR B 1 110 ? 2.09 -11.133 3.555 1 96.19 110 THR B C 1
ATOM 2351 O O . THR B 1 110 ? 2.061 -10.68 2.408 1 96.19 110 THR B O 1
ATOM 2354 N N . GLY B 1 111 ? 2.781 -10.57 4.527 1 95.06 111 GLY B N 1
ATOM 2355 C CA . GLY B 1 111 ? 3.643 -9.445 4.203 1 95.06 111 GLY B CA 1
ATOM 2356 C C . GLY B 1 111 ? 2.877 -8.234 3.697 1 95.06 111 GLY B C 1
ATOM 2357 O O . GLY B 1 111 ? 1.936 -7.773 4.348 1 95.06 111 GLY B O 1
ATOM 2358 N N . HIS B 1 112 ? 3.27 -7.809 2.463 1 94.94 112 HIS B N 1
ATOM 2359 C CA . HIS B 1 112 ? 2.65 -6.629 1.872 1 94.94 112 HIS B CA 1
ATOM 2360 C C . HIS B 1 112 ? 1.909 -6.98 0.586 1 94.94 112 HIS B C 1
ATOM 2362 O O . HIS B 1 112 ? 2.365 -7.824 -0.187 1 94.94 112 HIS B O 1
ATOM 2368 N N . GLY B 1 113 ? 0.817 -6.203 0.41 1 95.56 113 GLY B N 1
ATOM 2369 C CA . GLY B 1 113 ? 0.099 -6.445 -0.831 1 95.56 113 GLY B CA 1
ATOM 2370 C C . GLY B 1 113 ? -1.036 -5.469 -1.063 1 95.56 113 GLY B C 1
ATOM 2371 O O . GLY B 1 113 ? -1.35 -4.652 -0.192 1 95.56 113 GLY B O 1
ATOM 2372 N N . ILE B 1 114 ? -1.521 -5.512 -2.211 1 94.94 114 ILE B N 1
ATOM 2373 C CA . ILE B 1 114 ? -2.695 -4.738 -2.6 1 94.94 114 ILE B CA 1
ATOM 2374 C C . ILE B 1 114 ? -3.832 -5.688 -2.98 1 94.94 114 ILE B C 1
ATOM 2376 O O . ILE B 1 114 ? -3.652 -6.582 -3.811 1 94.94 114 ILE B O 1
ATOM 2380 N N . TYR B 1 115 ? -4.891 -5.453 -2.365 1 96.69 115 TYR B N 1
ATOM 2381 C CA . TYR B 1 115 ? -6.137 -6.098 -2.76 1 96.69 115 TYR B CA 1
ATOM 2382 C C . TYR B 1 115 ? -7.043 -5.121 -3.498 1 96.69 115 TYR B C 1
ATOM 2384 O O . TYR B 1 115 ? -7.297 -4.012 -3.018 1 96.69 115 TYR B O 1
ATOM 2392 N N . SER B 1 116 ? -7.5 -5.527 -4.598 1 94.31 116 SER B N 1
ATOM 2393 C CA . SER B 1 116 ? -8.422 -4.719 -5.391 1 94.31 116 SER B CA 1
ATOM 2394 C C . SER B 1 116 ? -9.766 -5.418 -5.566 1 94.31 116 SER B C 1
ATOM 2396 O O . SER B 1 116 ? -9.836 -6.496 -6.16 1 94.31 116 SER B O 1
ATOM 2398 N N . TRP B 1 117 ? -10.758 -4.766 -5.078 1 96 117 TRP B N 1
ATOM 2399 C CA . TRP B 1 117 ? -12.102 -5.32 -5.227 1 96 117 TRP B CA 1
ATOM 2400 C C . TRP B 1 117 ? -12.688 -4.969 -6.59 1 96 117 TRP B C 1
ATOM 2402 O O . TRP B 1 117 ? -12.219 -4.043 -7.254 1 96 117 TRP B O 1
ATOM 2412 N N . SER B 1 118 ? -13.695 -5.688 -6.945 1 94.38 118 SER B N 1
ATOM 2413 C CA . SER B 1 118 ? -14.305 -5.508 -8.258 1 94.38 118 SER B CA 1
ATOM 2414 C C . SER B 1 118 ? -15 -4.152 -8.359 1 94.38 118 SER B C 1
ATOM 2416 O O . SER B 1 118 ? -15.156 -3.613 -9.461 1 94.38 118 SER B O 1
ATOM 2418 N N . ASN B 1 119 ? -15.359 -3.582 -7.27 1 94.69 119 ASN B N 1
ATOM 2419 C CA . ASN B 1 119 ? -16.062 -2.303 -7.266 1 94.69 119 ASN B CA 1
ATOM 2420 C C . ASN B 1 119 ? -15.086 -1.131 -7.316 1 94.69 119 ASN B C 1
ATOM 2422 O O . ASN B 1 119 ? -15.5 0.03 -7.293 1 94.69 119 ASN B O 1
ATOM 2426 N N . GLY B 1 120 ? -13.836 -1.471 -7.254 1 92.75 120 GLY B N 1
ATOM 2427 C CA . GLY B 1 120 ? -12.836 -0.421 -7.375 1 92.75 120 GLY B CA 1
ATOM 2428 C C . GLY B 1 120 ? -12.188 -0.06 -6.051 1 92.75 120 GLY B C 1
ATOM 2429 O O . GLY B 1 120 ? -11.203 0.686 -6.02 1 92.75 120 GLY B O 1
ATOM 2430 N N . ASP B 1 121 ? -12.688 -0.585 -4.953 1 95.31 121 ASP B N 1
ATOM 2431 C CA . ASP B 1 121 ? -12.031 -0.383 -3.664 1 95.31 121 ASP B CA 1
ATOM 2432 C C . ASP B 1 121 ? -10.688 -1.102 -3.615 1 95.31 121 ASP B C 1
ATOM 2434 O O . ASP B 1 121 ? -10.5 -2.129 -4.27 1 95.31 121 ASP B O 1
ATOM 2438 N N . THR B 1 122 ? -9.789 -0.526 -2.84 1 95.06 122 THR B N 1
ATOM 2439 C CA . THR B 1 122 ? -8.492 -1.185 -2.688 1 95.06 122 THR B CA 1
ATOM 2440 C C . THR B 1 122 ? -8.023 -1.132 -1.236 1 95.06 122 THR B C 1
ATOM 2442 O O . THR B 1 122 ? -8.43 -0.246 -0.481 1 95.06 122 THR B O 1
ATOM 2445 N N . TYR B 1 123 ? -7.312 -2.068 -0.922 1 96.38 123 TYR B N 1
ATOM 2446 C CA . TYR B 1 123 ? -6.52 -2.082 0.302 1 96.38 123 TYR B CA 1
ATOM 2447 C C . TYR B 1 123 ? -5.047 -2.324 -0.006 1 96.38 123 TYR B C 1
ATOM 2449 O O . TYR B 1 123 ? -4.699 -3.289 -0.691 1 96.38 123 TYR B O 1
ATOM 2457 N N . ALA B 1 124 ? -4.203 -1.487 0.453 1 95.12 124 ALA B N 1
ATOM 2458 C CA . ALA B 1 124 ? -2.754 -1.636 0.359 1 95.12 124 ALA B CA 1
ATOM 2459 C C . ALA B 1 124 ? -2.111 -1.641 1.743 1 95.12 124 ALA B C 1
ATOM 2461 O O . ALA B 1 124 ? -2.234 -0.67 2.494 1 95.12 124 ALA B O 1
ATOM 2462 N N . GLY B 1 125 ? -1.412 -2.752 2.082 1 95.88 125 GLY B N 1
ATOM 2463 C CA . GLY B 1 125 ? -0.802 -2.791 3.402 1 95.88 125 GLY B CA 1
ATOM 2464 C C . GLY B 1 125 ? -0.322 -4.176 3.797 1 95.88 125 GLY B C 1
ATOM 2465 O O . GLY B 1 125 ? 0.059 -4.973 2.938 1 95.88 125 GLY B O 1
ATOM 2466 N N . ASP B 1 126 ? -0.34 -4.32 5.059 1 96.75 126 ASP B N 1
ATOM 2467 C CA . ASP B 1 126 ? 0.186 -5.559 5.629 1 96.75 126 ASP B CA 1
ATOM 2468 C C . ASP B 1 126 ? -0.881 -6.648 5.645 1 96.75 126 ASP B C 1
ATOM 2470 O O . ASP B 1 126 ? -2.057 -6.375 5.895 1 96.75 126 ASP B O 1
ATOM 2474 N N . TRP B 1 127 ? -0.445 -7.832 5.438 1 96.81 127 TRP B N 1
ATOM 2475 C CA . TRP B 1 127 ? -1.279 -9.031 5.48 1 96.81 127 TRP B CA 1
ATOM 2476 C C . TRP B 1 127 ? -0.689 -10.07 6.43 1 96.81 127 TRP B C 1
ATOM 2478 O O . TRP B 1 127 ? 0.53 -10.234 6.492 1 96.81 127 TRP B O 1
ATOM 2488 N N . LEU B 1 128 ? -1.552 -10.734 7.062 1 97.06 128 LEU B N 1
ATOM 2489 C CA . LEU B 1 128 ? -1.188 -11.867 7.906 1 97.06 128 LEU B CA 1
ATOM 2490 C C . LEU B 1 128 ? -2.219 -12.984 7.785 1 97.06 128 LEU B C 1
ATOM 2492 O O . LEU B 1 128 ? -3.373 -12.82 8.188 1 97.06 128 LEU B O 1
ATOM 2496 N N . GLU B 1 129 ? -1.804 -14.078 7.164 1 94.62 129 GLU B N 1
ATOM 2497 C CA . GLU B 1 129 ? -2.646 -15.266 7.004 1 94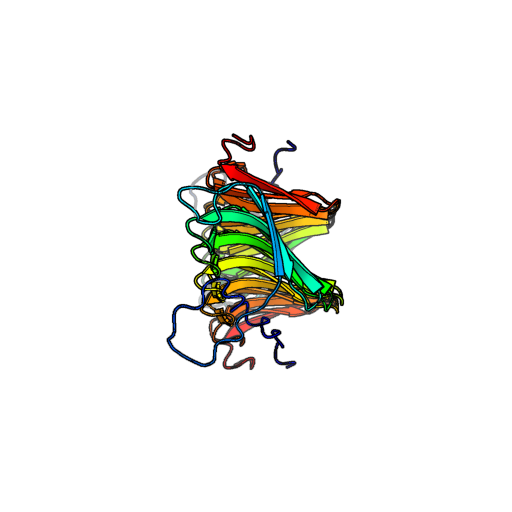.62 129 GLU B CA 1
ATOM 2498 C C . GLU B 1 129 ? -3.975 -14.906 6.34 1 94.62 129 GLU B C 1
ATOM 2500 O O . GLU B 1 129 ? -5.043 -15.242 6.859 1 94.62 129 GLU B O 1
ATOM 2505 N N . ASP B 1 130 ? -3.928 -14.172 5.309 1 95.5 130 ASP B N 1
ATOM 2506 C CA . ASP B 1 130 ? -5.039 -13.852 4.418 1 95.5 130 ASP B CA 1
ATOM 2507 C C . ASP B 1 130 ? -5.875 -12.703 4.969 1 95.5 130 ASP B C 1
ATOM 2509 O O . ASP B 1 130 ? -6.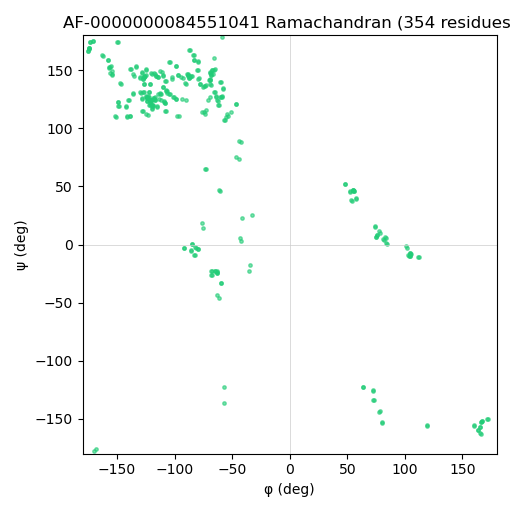914 -12.359 4.402 1 95.5 130 ASP B O 1
ATOM 2513 N N . ASN B 1 131 ? -5.383 -12.094 6.102 1 96.62 131 ASN B N 1
ATOM 2514 C CA . ASN B 1 131 ? -6.141 -10.992 6.676 1 96.62 131 ASN B CA 1
ATOM 2515 C C . ASN B 1 131 ? -5.355 -9.688 6.629 1 96.62 131 ASN B C 1
ATOM 2517 O O . ASN B 1 131 ? -4.141 -9.68 6.836 1 96.62 131 ASN B O 1
ATOM 2521 N N . CYS B 1 132 ? -6.125 -8.617 6.418 1 96.5 132 CYS B N 1
ATOM 2522 C CA . CYS B 1 132 ? -5.508 -7.312 6.633 1 96.5 132 CYS B CA 1
ATOM 2523 C C . CYS B 1 132 ? -4.984 -7.184 8.055 1 96.5 132 CYS B C 1
ATOM 2525 O O . CYS B 1 132 ? -5.691 -7.516 9.016 1 96.5 132 CYS B O 1
ATOM 2527 N N . HIS B 1 133 ? -3.814 -6.703 8.211 1 96.31 133 HIS B N 1
ATOM 2528 C CA . HIS B 1 133 ? -3.141 -6.656 9.508 1 96.31 133 HIS B CA 1
ATOM 2529 C C . HIS B 1 133 ? -2.082 -5.559 9.539 1 96.31 133 HIS B C 1
ATOM 2531 O O . HIS B 1 133 ? -1.533 -5.191 8.5 1 96.31 133 HIS B O 1
ATOM 2537 N N . GLY B 1 134 ? -1.841 -5.078 10.766 1 96.31 134 GLY B N 1
ATOM 2538 C CA . GLY B 1 134 ? -0.812 -4.055 10.859 1 96.31 134 GLY B CA 1
ATOM 2539 C C . GLY B 1 134 ? -1.255 -2.715 10.297 1 96.31 134 GLY B C 1
ATOM 2540 O O . GLY B 1 134 ? -2.309 -2.197 10.68 1 96.31 134 GLY B O 1
ATOM 2541 N N . TYR B 1 135 ? -0.469 -2.195 9.383 1 96.19 135 TYR B N 1
ATOM 2542 C CA . TYR B 1 135 ? -0.792 -0.899 8.797 1 96.19 135 TYR B CA 1
ATOM 2543 C C . TYR B 1 135 ? -1.291 -1.057 7.363 1 96.19 135 TYR B C 1
ATOM 2545 O O . TYR B 1 135 ? -0.775 -1.883 6.609 1 96.19 135 TYR B O 1
ATOM 2553 N N . GLY B 1 136 ? -2.295 -0.244 7.07 1 96.06 136 GLY B N 1
ATOM 2554 C CA . GLY B 1 136 ? -2.811 -0.305 5.711 1 96.06 136 GLY B CA 1
ATOM 2555 C C . GLY B 1 136 ? -3.631 0.912 5.328 1 96.06 136 GLY B C 1
ATOM 2556 O O . GLY B 1 136 ? -4.023 1.7 6.195 1 96.06 136 GLY B O 1
ATOM 2557 N N . ILE B 1 137 ? -3.779 1.057 4.082 1 95.06 137 ILE B N 1
ATOM 2558 C CA . ILE B 1 137 ? -4.566 2.139 3.502 1 95.06 137 ILE B CA 1
ATOM 2559 C C . ILE B 1 137 ? -5.699 1.56 2.66 1 95.06 137 ILE B C 1
ATOM 2561 O O . ILE B 1 137 ? -5.461 0.775 1.74 1 95.06 137 ILE B O 1
ATOM 2565 N N . GLU B 1 138 ? -6.832 1.9 3.012 1 96.06 138 GLU B N 1
ATOM 2566 C CA . GLU B 1 138 ? -8.023 1.574 2.23 1 96.06 138 GLU B CA 1
ATOM 2567 C C . GLU B 1 138 ? -8.484 2.77 1.406 1 96.06 138 GLU B C 1
ATOM 2569 O O . GLU B 1 138 ? -8.625 3.877 1.933 1 96.06 138 GLU B O 1
ATOM 2574 N N . THR B 1 139 ? -8.633 2.562 0.215 1 93.5 139 THR B N 1
ATOM 2575 C CA . THR B 1 139 ? -9.195 3.566 -0.681 1 93.5 139 THR B CA 1
ATOM 2576 C C . THR B 1 139 ? -10.508 3.07 -1.291 1 93.5 139 THR B C 1
ATOM 2578 O O . THR B 1 139 ? -10.531 2.053 -1.985 1 93.5 139 THR B O 1
ATOM 2581 N N . LEU B 1 140 ? -11.516 3.818 -1.11 1 94.44 140 LEU B N 1
ATOM 2582 C CA . LEU B 1 140 ? -12.82 3.434 -1.644 1 94.44 140 LEU B CA 1
ATOM 2583 C C . LEU B 1 140 ? -13.102 4.152 -2.959 1 94.44 140 LEU B C 1
ATOM 2585 O O . LEU B 1 140 ? -12.625 5.27 -3.176 1 94.44 140 LEU B O 1
ATOM 2589 N N . SER B 1 141 ? -13.898 3.527 -3.727 1 92 141 SER B N 1
ATOM 2590 C CA . SER B 1 141 ? -14.211 4.051 -5.051 1 92 141 SER B CA 1
ATOM 2591 C C . SER B 1 141 ? -14.93 5.395 -4.957 1 92 141 SER B C 1
ATOM 2593 O O . SER B 1 141 ? -14.875 6.203 -5.887 1 92 141 SER B O 1
ATOM 2595 N N . ASN B 1 142 ? -15.555 5.637 -3.863 1 92.81 142 ASN B N 1
ATOM 2596 C CA . ASN B 1 142 ? -16.266 6.898 -3.693 1 92.81 142 ASN B CA 1
ATOM 2597 C C . ASN B 1 142 ? -15.32 8.023 -3.275 1 92.81 142 ASN B C 1
ATOM 2599 O O . ASN B 1 142 ? -15.742 9.172 -3.125 1 92.81 142 ASN B O 1
ATOM 2603 N N . GLY B 1 143 ? -14.156 7.652 -2.98 1 88.75 143 GLY B N 1
ATOM 2604 C CA . GLY B 1 143 ? -13.156 8.672 -2.676 1 88.75 143 GLY B CA 1
ATOM 2605 C C . GLY B 1 143 ? -12.727 8.664 -1.222 1 88.75 143 GLY B C 1
ATOM 2606 O O . GLY B 1 143 ? -11.742 9.305 -0.86 1 88.75 143 GLY B O 1
ATOM 2607 N N . ASP B 1 144 ? -13.445 7.91 -0.384 1 93.94 144 ASP B N 1
ATOM 2608 C CA . ASP B 1 144 ? -13.047 7.809 1.018 1 93.94 144 ASP B CA 1
ATOM 2609 C C . ASP B 1 144 ? -11.742 7.027 1.166 1 93.94 144 ASP B C 1
ATOM 2611 O O . ASP B 1 144 ? -11.477 6.109 0.389 1 93.94 144 ASP B O 1
ATOM 2615 N N . LYS B 1 145 ? -11.016 7.418 2.176 1 92.75 145 LYS B N 1
ATOM 2616 C CA . LYS B 1 145 ? -9.781 6.707 2.494 1 92.75 145 LYS B CA 1
ATOM 2617 C C . LYS B 1 145 ? -9.656 6.473 3.996 1 92.75 145 LYS B C 1
ATOM 2619 O O . LYS B 1 145 ? -10.141 7.277 4.797 1 92.75 145 LYS B O 1
ATOM 2624 N N . TYR B 1 146 ? -9.086 5.406 4.316 1 95.69 146 TYR B N 1
ATOM 2625 C CA . TYR B 1 146 ? -8.648 5.137 5.68 1 95.69 146 TYR B CA 1
ATOM 2626 C C . TYR B 1 146 ? -7.184 4.727 5.711 1 95.69 146 TYR B C 1
ATOM 2628 O O . TYR B 1 146 ? -6.754 3.873 4.926 1 95.69 146 TYR B O 1
ATOM 2636 N N . ILE B 1 147 ? -6.48 5.344 6.566 1 95.75 147 ILE B N 1
ATOM 2637 C CA . ILE B 1 147 ? -5.09 4.98 6.812 1 95.75 147 ILE B CA 1
ATOM 2638 C C . ILE B 1 147 ? -4.895 4.688 8.297 1 95.75 147 ILE B C 1
ATOM 2640 O O . ILE B 1 147 ? -5.219 5.516 9.156 1 95.75 147 ILE B O 1
ATOM 2644 N N . GLY B 1 148 ? -4.316 3.494 8.586 1 96.75 148 GLY B N 1
ATOM 2645 C CA . GLY B 1 148 ? -4.109 3.191 9.992 1 96.75 148 GLY B CA 1
ATOM 2646 C C . GLY B 1 148 ? -3.926 1.709 10.258 1 96.75 148 GLY B C 1
ATOM 2647 O O . GLY B 1 148 ? -3.48 0.963 9.391 1 96.75 148 GLY B O 1
ATOM 2648 N N . GLU B 1 149 ? -4.219 1.408 11.43 1 97.38 149 GLU B N 1
ATOM 2649 C CA . GLU B 1 149 ? -3.959 0.056 11.914 1 97.38 149 GLU B CA 1
ATOM 2650 C C . GLU B 1 149 ? -5.137 -0.872 11.625 1 97.38 149 GLU B C 1
ATOM 2652 O O . GLU B 1 149 ? -6.293 -0.452 11.68 1 97.38 149 GLU B O 1
ATOM 2657 N N . TRP B 1 150 ? -4.812 -2.062 11.32 1 97.06 150 TRP B N 1
ATOM 2658 C CA . TRP B 1 150 ? -5.766 -3.113 10.977 1 97.06 150 TRP B CA 1
ATOM 2659 C C . TRP B 1 150 ? -5.512 -4.367 11.812 1 97.06 150 TRP B C 1
ATOM 2661 O O . TRP B 1 150 ? -4.363 -4.699 12.109 1 97.06 150 TRP B O 1
ATOM 2671 N N . LYS B 1 151 ? -6.57 -5.023 12.078 1 96.81 151 LYS B N 1
ATOM 2672 C CA . LYS B 1 151 ? -6.523 -6.336 12.711 1 96.81 151 LYS B CA 1
ATOM 2673 C C . LYS B 1 151 ? -7.68 -7.215 12.242 1 96.81 151 LYS B C 1
ATOM 2675 O O . LYS B 1 151 ? -8.844 -6.848 12.398 1 96.81 151 LYS B O 1
ATOM 2680 N N . ASN B 1 152 ? -7.293 -8.328 11.625 1 95.5 152 ASN B N 1
ATOM 2681 C CA . ASN B 1 152 ? -8.289 -9.305 11.18 1 95.5 152 ASN B CA 1
ATOM 2682 C C . ASN B 1 152 ? -9.336 -8.656 10.273 1 95.5 152 ASN B C 1
ATOM 2684 O O . ASN B 1 152 ? -10.539 -8.805 10.5 1 95.5 152 ASN B O 1
ATOM 2688 N N . ASN B 1 153 ? -8.898 -7.91 9.359 1 96 153 ASN B N 1
ATOM 2689 C CA . ASN B 1 153 ? -9.711 -7.312 8.297 1 96 153 ASN B CA 1
ATOM 2690 C C . ASN B 1 153 ? -10.555 -6.152 8.828 1 96 153 ASN B C 1
ATOM 2692 O O . ASN B 1 153 ? -11.492 -5.707 8.164 1 96 153 ASN B O 1
ATOM 2696 N N . MET B 1 154 ? -10.203 -5.676 10.031 1 96.75 154 MET B N 1
ATOM 2697 C CA . MET B 1 154 ? -10.938 -4.551 10.594 1 96.75 154 MET B CA 1
ATOM 2698 C C . MET B 1 154 ? -9.992 -3.422 10.992 1 96.75 154 MET B C 1
ATOM 2700 O O . MET B 1 154 ? -8.883 -3.674 11.469 1 96.75 154 MET B O 1
ATOM 2704 N N . LYS B 1 155 ? -10.477 -2.236 10.805 1 96.31 155 LYS B N 1
ATOM 2705 C CA . LYS B 1 155 ? -9.758 -1.1 11.383 1 96.31 155 LYS B CA 1
ATOM 2706 C C . LYS B 1 155 ? -9.695 -1.197 12.898 1 96.31 155 LYS B C 1
ATOM 2708 O O . LYS B 1 155 ? -10.734 -1.322 13.562 1 96.31 155 LYS B O 1
ATOM 2713 N N . ASN B 1 156 ? -8.57 -1.242 13.469 1 97.19 156 ASN B N 1
ATOM 2714 C CA . ASN B 1 156 ? -8.359 -1.425 14.906 1 97.19 156 ASN B CA 1
ATOM 2715 C C . ASN B 1 156 ? -7.062 -0.775 15.375 1 97.19 156 ASN B C 1
ATOM 2717 O O . ASN B 1 156 ? -5.977 -1.304 15.133 1 97.19 156 ASN B O 1
ATOM 2721 N N . GLY B 1 157 ? -7.234 0.323 16.156 1 96.69 157 GLY B N 1
ATOM 2722 C CA . GLY B 1 157 ? -6.094 1.12 16.578 1 96.69 157 GLY B CA 1
ATOM 2723 C C . GLY B 1 157 ? -6.152 2.553 16.094 1 96.69 157 GLY B C 1
ATOM 2724 O O . GLY B 1 157 ? -7.234 3.074 15.805 1 96.69 157 GLY B O 1
ATOM 2725 N N . LYS B 1 158 ? -5.051 3.186 15.969 1 96.12 158 LYS B N 1
ATOM 2726 C CA . LYS B 1 158 ? -4.992 4.574 15.516 1 96.12 158 LYS B CA 1
ATOM 2727 C C . LYS B 1 158 ? -5.113 4.66 14 1 96.12 158 LYS B C 1
ATOM 2729 O O . LYS B 1 158 ? -4.594 3.805 13.281 1 96.12 158 LYS B O 1
ATOM 2734 N N . GLY B 1 159 ? -5.816 5.711 13.609 1 96.19 159 GLY B N 1
ATOM 2735 C CA . GLY B 1 159 ? -5.934 5.895 12.164 1 96.19 159 GLY B CA 1
ATOM 2736 C C . GLY B 1 159 ? -6.555 7.227 11.781 1 96.19 159 GLY B C 1
ATOM 2737 O O . GLY B 1 159 ? -6.875 8.039 12.648 1 96.19 159 GLY B O 1
ATOM 2738 N N . MET B 1 160 ? -6.566 7.438 10.555 1 95.44 160 MET B N 1
ATOM 2739 C CA . MET B 1 160 ? -7.148 8.625 9.938 1 95.44 160 MET B CA 1
ATOM 2740 C C . MET B 1 160 ? -8.125 8.242 8.836 1 95.44 160 MET B C 1
ATOM 2742 O O . MET B 1 160 ? -7.805 7.422 7.973 1 95.44 160 MET B O 1
ATOM 2746 N N . HIS B 1 161 ? -9.273 8.734 8.961 1 95.75 161 HIS B N 1
ATOM 2747 C CA . HIS B 1 161 ? -10.281 8.586 7.914 1 95.75 161 HIS B CA 1
ATOM 2748 C C . HIS B 1 161 ? -10.508 9.906 7.188 1 95.75 161 HIS B C 1
ATOM 2750 O O . HIS B 1 161 ? -10.633 10.961 7.824 1 95.75 161 HIS B O 1
ATOM 2756 N N . ILE B 1 162 ? -10.508 9.828 5.941 1 90.38 162 ILE B N 1
ATOM 2757 C CA . ILE B 1 162 ? -10.789 11 5.113 1 90.38 162 ILE B CA 1
ATOM 2758 C C . ILE B 1 162 ? -11.969 10.703 4.191 1 90.38 162 ILE B C 1
ATOM 2760 O O . ILE B 1 162 ? -11.93 9.75 3.406 1 90.38 162 ILE B O 1
ATOM 2764 N N . SER B 1 163 ? -12.891 11.578 4.246 1 92 163 SER B N 1
ATOM 2765 C CA . SER B 1 163 ? -14.055 11.406 3.381 1 92 163 SER B CA 1
ATOM 2766 C C . SER B 1 163 ? -13.82 12.039 2.012 1 92 163 SER B C 1
ATOM 2768 O O . SER B 1 163 ? -12.891 12.828 1.836 1 92 163 SER B O 1
ATOM 2770 N N . SER B 1 164 ? -14.703 11.711 1.11 1 87.94 164 SER B N 1
ATOM 2771 C CA . SER B 1 164 ? -14.594 12.211 -0.256 1 87.94 164 SER B CA 1
ATOM 2772 C C . SER B 1 164 ? -14.75 13.727 -0.303 1 87.94 164 SER B C 1
ATOM 2774 O O . SER B 1 164 ? -14.227 14.383 -1.21 1 87.94 164 SER B O 1
ATOM 2776 N N . ASN B 1 165 ? -15.398 14.258 0.708 1 85.44 165 ASN B N 1
ATOM 2777 C CA . ASN B 1 165 ? -15.602 15.703 0.748 1 85.44 165 ASN B CA 1
ATOM 2778 C C . ASN B 1 165 ? -14.484 16.406 1.507 1 85.44 165 ASN B C 1
ATOM 2780 O O . ASN B 1 165 ? -14.523 17.625 1.694 1 85.44 165 ASN B O 1
ATOM 2784 N N . GLY B 1 166 ? -13.602 15.641 2.02 1 78.56 166 GLY B N 1
ATOM 2785 C CA . GLY B 1 166 ? -12.43 16.25 2.627 1 78.56 166 GLY B CA 1
ATOM 2786 C C . GLY B 1 166 ? -12.492 16.297 4.141 1 78.56 166 GLY B C 1
ATOM 2787 O O . GLY B 1 166 ? -11.562 16.75 4.797 1 78.56 166 GLY B O 1
ATOM 2788 N N . GLU B 1 167 ? -13.586 15.844 4.664 1 88.19 167 GLU B N 1
ATOM 2789 C CA . GLU B 1 167 ? -13.672 15.766 6.117 1 88.19 167 GLU B CA 1
ATOM 2790 C C . GLU B 1 167 ? -12.734 14.688 6.664 1 88.19 167 GLU B C 1
ATOM 2792 O O . GLU B 1 167 ? -12.602 13.617 6.074 1 88.19 167 GLU B O 1
ATOM 2797 N N . VAL B 1 168 ? -12.133 15.062 7.848 1 89.88 168 VAL B N 1
ATOM 2798 C CA . VAL B 1 168 ? -11.102 14.172 8.359 1 89.88 168 VAL B CA 1
ATOM 2799 C C . VAL B 1 168 ? -11.422 13.789 9.805 1 89.88 168 VAL B C 1
ATOM 2801 O O . VAL B 1 168 ? -11.883 14.625 10.586 1 89.88 168 VAL B O 1
ATOM 2804 N N . PHE B 1 169 ? -11.219 12.609 10.055 1 93.56 169 PHE B N 1
ATOM 2805 C CA . PHE B 1 169 ? -11.195 12.109 11.43 1 93.56 169 PHE B CA 1
ATOM 2806 C C . PHE B 1 169 ? -9.867 11.438 11.742 1 93.56 169 PHE B C 1
ATOM 2808 O O . PHE B 1 169 ? -9.422 10.555 11.008 1 93.56 169 PHE B O 1
ATOM 2815 N N . ILE B 1 170 ? -9.234 11.867 12.727 1 94 170 ILE B N 1
ATOM 2816 C CA . ILE B 1 170 ? -8.023 11.227 13.234 1 94 170 ILE B CA 1
ATOM 2817 C C . ILE B 1 170 ? -8.25 10.758 14.672 1 94 170 ILE B C 1
ATOM 2819 O O . ILE B 1 170 ? -8.633 11.547 15.531 1 94 170 ILE B O 1
ATOM 2823 N N . GLY B 1 171 ? -8.008 9.484 14.938 1 94 171 GLY B N 1
ATOM 2824 C CA . GLY B 1 171 ? -8.242 8.953 16.266 1 94 171 GLY B CA 1
ATOM 2825 C C . GLY B 1 171 ? -8.117 7.441 16.344 1 94 171 GLY B C 1
ATOM 2826 O O . GLY B 1 171 ? -7.316 6.844 15.617 1 94 171 GLY B O 1
ATOM 2827 N N . GLU B 1 172 ? -8.891 6.918 17.281 1 96.31 172 GLU B N 1
ATOM 2828 C CA . GLU B 1 172 ? -8.828 5.48 17.516 1 96.31 172 GLU B CA 1
ATOM 2829 C C . GLU B 1 172 ? -10.023 4.766 16.891 1 96.31 172 GLU B C 1
ATOM 2831 O O . GLU B 1 172 ? -11.141 5.297 16.891 1 96.31 172 GLU B O 1
ATOM 2836 N N . PHE B 1 173 ? -9.781 3.635 16.406 1 95.81 173 PHE B N 1
ATOM 2837 C CA . PHE B 1 173 ? -10.797 2.744 15.867 1 95.81 173 PHE B CA 1
ATOM 2838 C C . PHE B 1 173 ? -10.797 1.41 16.609 1 95.81 173 PHE B C 1
ATOM 2840 O O . PHE B 1 173 ? -9.742 0.876 16.938 1 95.81 173 PHE B O 1
ATOM 2847 N N . ILE B 1 174 ? -12 0.934 16.875 1 95.75 174 ILE B N 1
ATOM 2848 C CA . ILE B 1 174 ? -12.164 -0.411 17.422 1 95.75 174 ILE B CA 1
ATOM 2849 C C . ILE B 1 174 ? -13.172 -1.188 16.578 1 95.75 174 ILE B C 1
ATOM 2851 O O . ILE B 1 174 ? -14.352 -0.833 16.531 1 95.75 174 ILE B O 1
ATOM 2855 N N . ASN B 1 175 ? -12.719 -2.189 15.953 1 93.5 175 ASN B N 1
ATOM 2856 C CA . ASN B 1 175 ? -13.562 -3.014 15.094 1 93.5 175 ASN B CA 1
ATOM 2857 C C . ASN B 1 175 ? -14.406 -2.16 14.148 1 93.5 175 ASN B C 1
ATOM 2859 O O . ASN B 1 175 ? -15.633 -2.299 14.109 1 93.5 175 ASN B O 1
ATOM 2863 N N . ASP B 1 176 ? -13.75 -1.31 13.469 1 93.38 176 ASP B N 1
ATOM 2864 C CA . ASP B 1 176 ? -14.281 -0.489 12.383 1 93.38 176 ASP B CA 1
ATOM 2865 C C . ASP B 1 176 ? -15.141 0.653 12.93 1 93.38 176 ASP B C 1
ATOM 2867 O O . ASP B 1 176 ? -15.797 1.362 12.164 1 93.38 176 ASP B O 1
ATOM 2871 N N . LYS B 1 177 ? -15.133 0.811 14.25 1 93.81 177 LYS B N 1
ATOM 2872 C CA . LYS B 1 177 ? -15.891 1.908 14.844 1 93.81 177 LYS B CA 1
ATOM 2873 C C . LYS B 1 177 ? -14.961 2.979 15.406 1 93.81 177 LYS B C 1
ATOM 2875 O O . LYS B 1 177 ? -14 2.664 16.109 1 93.81 177 LYS B O 1
ATOM 2880 N N . ARG B 1 178 ? -15.375 4.195 15.078 1 90.44 178 ARG B N 1
ATOM 2881 C CA . ARG B 1 178 ? -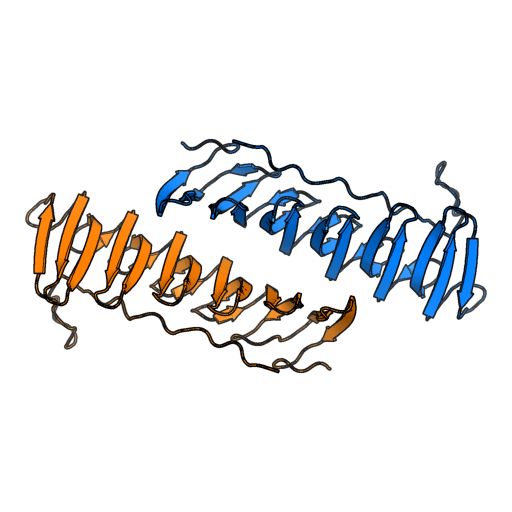14.625 5.328 15.617 1 90.44 178 ARG B CA 1
ATOM 2882 C C . ARG B 1 178 ? -14.898 5.504 17.109 1 90.44 178 ARG B C 1
ATOM 2884 O O . ARG B 1 178 ? -16.047 5.363 17.547 1 90.44 178 ARG B O 1
ATOM 2891 N N . LEU B 1 179 ? -13.852 5.742 17.734 1 87.5 179 LEU B N 1
ATOM 2892 C CA . LEU B 1 179 ? -14.047 6.105 19.141 1 87.5 179 LEU B CA 1
ATOM 2893 C C . LEU B 1 179 ? -14.109 7.621 19.312 1 87.5 179 LEU B C 1
ATOM 2895 O O . LEU B 1 179 ? -13.438 8.359 18.578 1 87.5 179 LEU B O 1
#

Radius of gyration: 24.55 Å; Cα contacts (8 Å, |Δi|>4): 939; chains: 2; bounding box: 39×79×51 Å

Organism: NCBI:txid1418104

Sequence (358 aa):
MKNINIKKLTDTKLKLTNNKKVEEHVHTGVYEGERKDGKIHGYGTYTYTNGTKYVGYWKENTMHGEGTLTWANGEKYIGSWKDDEKYGYGIYTWPDGESYVGNWENDLKTGHGIYSWSNGDTYAGDWLEDNCHGYGIETLSNGDKYIGEWKNNMKNGKGMHISSNGEVFIGEFINDKRLMKNINIKKLTDTKLKLTNNKKVEEHVHTGVYEGERKDGKIHGYGTYTYTNGTKYVGYWKENTMHGEGTLTWANGEKYIGSWKDDEKYGYGIYTWPDGESYVGNWENDLKTGHGIYSWSNGDTYAGDWLEDNCHGYGIETLSNGDKYIGEWKNNMKNGKGMHISSNGEVFIGEFINDKRL

InterPro domains:
  IPR003409 MORN repeat [PF02493] (31-52)
  IPR003409 MORN repeat [PF02493] (54-74)
  IPR003409 MORN repeat [PF02493] (77-97)
  IPR003409 MORN repeat [PF02493] (100-122)
  IPR003409 MORN repeat [PF02493] (123-144)
  IPR003409 MORN repeat [PF02493] (146-167)
  IPR003409 MORN repeat [SM00698] (29-50)
  IPR003409 MORN repeat [SM00698] (52-73)
  IPR003409 MORN repeat [SM00698] (75-96)
  IPR003409 MORN repeat [SM00698] (98-119)
  IPR003409 MORN repeat [SM00698] (121-142)
  IP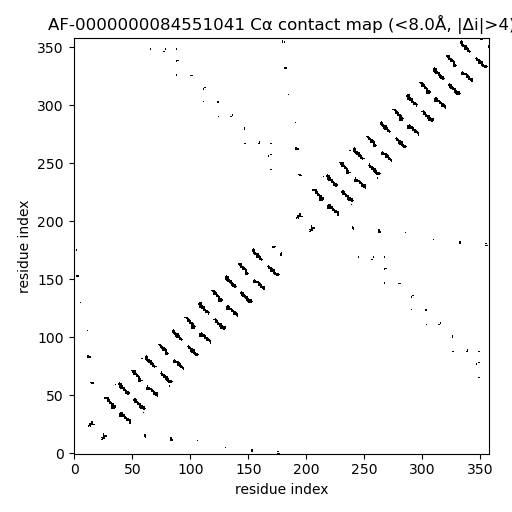R003409 MORN repeat [SM00698] (144-165)

Foldseek 3Di:
DDQDDFDDDDPLLCQCDPPDDDPRPNFDWDKDDDDDPPFQAQFIKTATPQGKIKGGGDDRNEQAQWIKIAGPQGKIKTGGDDRREAAQWIKIADPLGWIKTDGDDRNFDAQWIKTADSQGKIKTDGDDRNADAQWIWIADPQGKIKTDGDDRRFQAAWIWIAGNVGDIDTDGDDRNDGD/DDQDDFDDDDPLLCQCDPPDDDPRPNFDWDKDDDDDPPEQAQFIKTATPQGKIKGGGDDRNEQAQWIKIAGPQGKIKTGGDDRSEAAQWIKIADPLGWIKTDGDDRNFDAQWIKTADSQGKIKTDGDDRNFDAQWIWIADPQGKIKTDGDDRRFQAAWIWIAHNVGDIDTDGDDRNDGD

Secondary structure (DSSP, 8-state):
-----PPPPP----B-S---SS---B--EEEEEEEETTEEEEEEEEEETTS-EEEEEEETTEEEEEEEEE-TTS-EEEEEEETTEEEEEEEEE-TTS-EEEEEEETTEEEEEEEEE-TTS-EEEEEEETTEEEEEEEEE-TTS-EEEEEEETTEEEEEEEEE-TTS-EEEEEEETTEE-/-----PPPPP----B-S--SSS---B--EEEEEEEETTEEEEEEEEEETTS-EEEEEEETTEEEEEEEEE-TTS-EEEEEEETTEEEEEEEEE-TTS-EEEEEEETTEEEEEEEEE-TTS-EEEEEEETTEEEEEEEEE-TTS-EEEEEEETTEEEEEEEEE-TTS-EEEEEEETTEE-

Solvent-accessible surface area (backbone atoms only — not comparable to full-atom values): 17984 Å² total; per-residue (Å²): 123,85,74,69,81,76,80,78,75,77,81,57,76,67,39,69,64,74,73,68,74,75,93,61,63,72,62,57,63,50,76,52,64,42,65,51,97,92,26,45,20,46,56,34,35,37,39,35,74,78,54,28,34,38,43,31,27,28,46,81,50,21,44,22,48,53,34,35,39,36,42,59,86,51,33,34,38,43,30,29,28,51,78,46,22,40,22,50,52,35,36,37,38,42,76,76,62,24,34,37,42,32,29,29,49,84,63,23,40,22,56,46,35,38,38,35,44,64,79,56,28,34,37,40,31,28,29,52,78,65,21,41,23,52,49,35,37,36,39,40,65,79,50,31,34,37,41,32,27,26,47,78,51,25,38,37,39,53,34,36,37,34,41,59,86,66,51,74,46,75,47,45,26,54,77,60,34,80,106,123,86,74,69,82,76,80,79,75,76,80,56,77,65,39,70,65,77,70,69,74,73,93,60,64,70,62,56,64,50,75,52,63,42,65,50,96,91,25,45,21,46,54,33,36,36,40,35,75,78,53,29,34,37,44,30,26,28,48,82,49,20,42,23,48,53,34,35,38,36,42,60,84,50,34,34,37,42,32,27,28,50,78,46,23,41,22,50,51,37,37,36,40,40,75,77,62,25,34,37,38,31,29,29,49,83,65,22,39,23,56,46,34,38,37,34,44,64,78,55,29,34,38,42,31,29,30,50,80,65,22,41,23,52,48,36,35,37,39,38,66,80,51,30,34,36,40,31,28,26,46,79,51,24,40,37,40,54,33,35,38,34,41,62,85,65,52,75,46,74,46,43,27,55,77,60,35,78,105

pLDDT: mean 89.15, std 13.96, range [41.03, 97.5]